Protein AF-0000000074329509 (afdb_homodimer)

Nearest PDB structures (foldseek):
  7jl5-assembly1_A  TM=8.339E-01  e=3.136E-02  Homo sapiens
  4c0a-assembly2_A  TM=3.743E-01  e=6.892E+00  Homo sapiens
  7jl5-assembly1_A  TM=8.366E-01  e=2.558E-02  Homo sapiens
  4c0a-assembly2_A  TM=3.745E-01  e=5.658E+00  Homo sapiens

Sequence (232 aa):
MVYCHCGLRAKIRTSWTALNPGRRFYSCPKQDDCGFFDWFDPPMCARAVNIIPGLLRGRNELQEANNALVHQNGRLKKLLIGSWILFLHTQNAYKTAYIKIIQDCASVNQNPKCIQMVYCHCGLRAKIRTSWTALNPGRRFYSCPKQDDCGFFDWFDPPMCARAVNIIPGLLRGRNELQEANNALVHQNGRLKKLLIGSWILFLHTQNAYKTAYIKIIQDCASVNQNPKCIQ

Solvent-accessible surface area (backbone atoms only — not comparable to full-atom values): 12821 Å² total; per-residue (Å²): 138,60,62,27,84,86,72,41,71,39,35,80,44,71,35,78,48,74,79,38,55,68,35,34,26,33,27,41,69,50,88,83,58,80,73,37,73,44,74,68,49,74,84,67,37,71,67,54,38,60,48,50,60,52,52,51,52,53,34,51,52,40,49,51,52,37,54,52,44,54,51,48,41,50,50,50,51,50,50,43,52,52,51,51,53,52,49,52,53,52,51,52,51,50,52,51,53,51,53,50,51,54,52,55,44,52,57,62,65,67,42,66,56,41,72,92,139,60,62,27,85,85,71,41,71,39,34,80,43,72,35,76,46,75,79,38,56,69,35,35,26,35,27,40,70,51,89,81,56,79,74,38,74,43,73,69,49,75,85,69,39,73,69,52,40,62,49,49,59,53,54,51,51,53,33,51,50,40,49,52,52,36,54,52,43,53,50,49,40,51,51,50,53,50,50,43,52,50,49,52,52,50,50,51,52,53,50,51,52,51,51,52,53,51,53,48,52,54,52,56,45,52,57,60,66,67,40,67,56,40,72,91

Foldseek 3Di:
DDAFPVRHDWDKDADCDLQAHRWIWTFHPDPPTPPGIDGPDDGDDPVCSPCVVVVVVVVVVVVVVVVVVVVVVVVVVVVVVVVVVVVVVVVVVVVVVVVVVVVVVVVVVPPVVVVD/DDAFPVRHDWDKDADCDLQAHRWIWTFHPDPPTPPDIDGPDDGDDPVCSPCVVVVVVVVVVVVVVVVVVVVVVVVVVVVVVVVVVVVVVVVVVVVVVVVVVVVVVVVVVPPVVVVD

Secondary structure (DSSP, 8-state):
--B-TTSSBPEEEE--STTSTT-EEEE--SSS----EEESSPPPPHHHHHHHHHHHHHHHHHHHHHHHHHHHHHHHHHHHHHHHHHHHHHHHHHHHHHHHHHHHHHHHHT-HHHH-/--B-TTSSBPEEEE--STTSTT-EEEE--SSS----EEESSPPPPHHHHHHHHHHHHHHHHHHHHHHHHHHHHHHHHHHHHHHHHHHHHHHHHHHHHHHHHHHHHHHHHT-HHHH-

pLDDT: mean 91.84, std 12.4, range [38.12, 98.69]

Structure (mmCIF, N/CA/C/O backbone):
data_AF-0000000074329509-model_v1
#
loop_
_entity.id
_entity.type
_entity.pdbx_description
1 polymer 'Zinc finger, GRF-type'
#
loop_
_atom_site.group_PDB
_atom_site.id
_atom_site.type_symbol
_atom_site.label_atom_id
_atom_site.label_alt_id
_atom_site.label_comp_id
_atom_site.label_asym_id
_atom_site.label_entity_id
_atom_site.label_seq_id
_atom_site.pdbx_PDB_ins_code
_atom_site.Cartn_x
_atom_site.Cartn_y
_atom_site.Cartn_z
_atom_site.occupancy
_atom_site.B_iso_or_equiv
_atom_site.auth_seq_id
_atom_site.auth_comp_id
_atom_site.auth_asym_id
_atom_site.auth_atom_id
_atom_site.pdbx_PDB_model_num
ATOM 1 N N . MET A 1 1 ? -21.406 -24.297 -19.875 1 90.69 1 MET A N 1
ATOM 2 C CA . MET A 1 1 ? -21.906 -23.516 -18.75 1 90.69 1 MET A CA 1
ATOM 3 C C . MET A 1 1 ? -22.078 -24.375 -17.5 1 90.69 1 MET A C 1
ATOM 5 O O . MET A 1 1 ? -22.5 -25.531 -17.594 1 90.69 1 MET A O 1
ATOM 9 N N . VAL A 1 2 ? -21.547 -23.859 -16.328 1 97.19 2 VAL A N 1
ATOM 10 C CA . VAL A 1 2 ? -21.594 -24.641 -15.094 1 97.19 2 VAL A CA 1
ATOM 11 C C . VAL A 1 2 ? -22.703 -24.109 -14.195 1 97.19 2 VAL A C 1
ATOM 13 O O . VAL A 1 2 ? -22.859 -22.891 -14.031 1 97.19 2 VAL A O 1
ATOM 16 N N . TYR A 1 3 ? -23.484 -25.062 -13.703 1 97.5 3 TYR A N 1
ATOM 17 C CA . TYR A 1 3 ? -24.625 -24.672 -12.875 1 97.5 3 TYR A CA 1
ATOM 18 C C . TYR A 1 3 ? -24.469 -25.219 -11.461 1 97.5 3 TYR A C 1
ATOM 20 O O . TYR A 1 3 ? -23.953 -26.312 -11.258 1 97.5 3 TYR A O 1
ATOM 28 N N . CYS A 1 4 ? -24.969 -24.422 -10.539 1 97.88 4 CYS A N 1
ATOM 29 C CA . CYS A 1 4 ? -24.938 -24.875 -9.148 1 97.88 4 CYS A CA 1
ATOM 30 C C . CYS A 1 4 ? -26.094 -25.812 -8.852 1 97.88 4 CYS A C 1
ATOM 32 O O . CYS A 1 4 ? -26.781 -26.266 -9.766 1 97.88 4 CYS A O 1
ATOM 34 N N . HIS A 1 5 ? -26.188 -26.188 -7.543 1 97.31 5 HIS A N 1
ATOM 35 C CA . HIS A 1 5 ? -27.203 -27.172 -7.16 1 97.31 5 HIS A CA 1
ATOM 36 C C . HIS A 1 5 ? -28.594 -26.562 -7.199 1 97.31 5 HIS A C 1
ATOM 38 O O . HIS A 1 5 ? -29.594 -27.281 -7.195 1 97.31 5 HIS A O 1
ATOM 44 N N . CYS A 1 6 ? -28.734 -25.266 -7.262 1 97.31 6 CYS A N 1
ATOM 45 C CA . CYS A 1 6 ? -30 -24.562 -7.32 1 97.31 6 CYS A CA 1
ATOM 46 C C . CYS A 1 6 ? -30.5 -24.438 -8.758 1 97.31 6 CYS A C 1
ATOM 48 O O . CYS A 1 6 ? -31.594 -23.953 -9 1 97.31 6 CYS A O 1
ATOM 50 N N . GLY A 1 7 ? -29.672 -24.781 -9.672 1 96.69 7 GLY A N 1
ATOM 51 C CA . GLY A 1 7 ? -30.016 -24.641 -11.078 1 96.69 7 GLY A CA 1
ATOM 52 C C . GLY A 1 7 ? -29.688 -23.266 -11.641 1 96.69 7 GLY A C 1
ATOM 53 O O . GLY A 1 7 ? -30.25 -22.859 -12.664 1 96.69 7 GLY A O 1
ATOM 54 N N . LEU A 1 8 ? -28.875 -22.594 -10.992 1 97.19 8 LEU A N 1
ATOM 55 C CA . LEU A 1 8 ? -28.438 -21.281 -11.445 1 97.19 8 LEU A CA 1
ATOM 56 C C . LEU A 1 8 ? -27.031 -21.344 -12 1 97.19 8 LEU A C 1
ATOM 58 O O . LEU A 1 8 ? -26.234 -22.203 -11.602 1 97.19 8 LEU A O 1
ATOM 62 N N . ARG A 1 9 ? -26.797 -20.422 -12.906 1 97.31 9 ARG A N 1
ATOM 63 C CA . ARG A 1 9 ? -25.438 -20.312 -13.414 1 97.31 9 ARG A CA 1
ATOM 64 C C . ARG A 1 9 ? -24.453 -19.984 -12.297 1 97.31 9 ARG A C 1
ATOM 66 O O . ARG A 1 9 ? -24.625 -19 -11.586 1 97.31 9 ARG A O 1
ATOM 73 N N . ALA A 1 10 ? -23.375 -20.812 -12.156 1 98.06 10 ALA A N 1
ATOM 74 C CA . ALA A 1 10 ? -22.406 -20.656 -11.078 1 98.06 10 ALA A CA 1
ATOM 75 C C . ALA A 1 10 ? -21.547 -19.406 -11.281 1 98.06 10 ALA A C 1
ATOM 77 O O . ALA A 1 10 ? -21.281 -19.016 -12.422 1 98.06 10 ALA A O 1
ATOM 78 N N . LYS A 1 11 ? -21.125 -18.797 -10.203 1 97.56 11 LYS A N 1
ATOM 79 C CA . LYS A 1 11 ? -20.203 -17.672 -10.242 1 97.56 11 LYS A CA 1
ATOM 80 C C . LYS A 1 11 ? -18.766 -18.141 -10.031 1 97.56 11 LYS A C 1
ATOM 82 O O . LYS A 1 11 ? -18.516 -19.109 -9.312 1 97.56 11 LYS 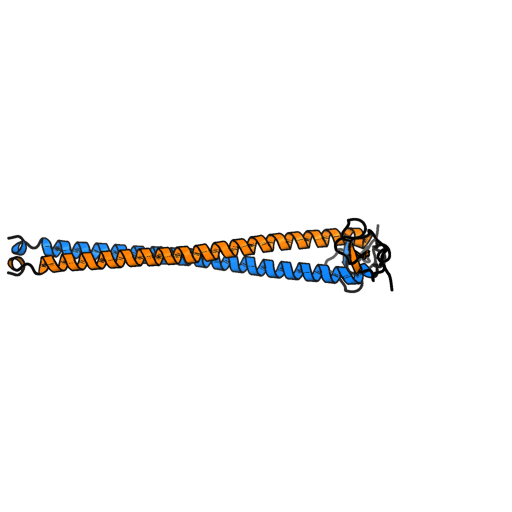A O 1
ATOM 87 N N . ILE A 1 12 ? -17.844 -17.453 -10.719 1 98 12 ILE A N 1
ATOM 88 C CA . ILE A 1 12 ? -16.438 -17.75 -10.516 1 98 12 ILE A CA 1
ATOM 89 C C . ILE A 1 12 ? -15.875 -16.844 -9.422 1 98 12 ILE A C 1
ATOM 91 O O . ILE A 1 12 ? -15.977 -15.617 -9.508 1 98 12 ILE A O 1
ATOM 95 N N . ARG A 1 13 ? -15.281 -17.5 -8.383 1 97.44 13 ARG A N 1
ATOM 96 C CA . ARG A 1 13 ? -14.633 -16.797 -7.277 1 97.44 13 ARG A CA 1
ATOM 97 C C . ARG A 1 13 ? -13.156 -17.172 -7.188 1 97.44 13 ARG A C 1
ATOM 99 O O . ARG A 1 13 ? -12.695 -18.078 -7.883 1 97.44 13 ARG A O 1
ATOM 106 N N . THR A 1 14 ? -12.492 -16.328 -6.363 1 97.88 14 THR A N 1
ATOM 107 C CA . THR A 1 14 ? -11.062 -16.547 -6.203 1 97.88 14 THR A CA 1
ATOM 108 C C . THR A 1 14 ? -10.75 -17.031 -4.793 1 97.88 14 THR A C 1
ATOM 110 O O . THR A 1 14 ? -11.227 -16.469 -3.811 1 97.88 14 THR A O 1
ATOM 113 N N . SER A 1 15 ? -10 -18.125 -4.711 1 98.06 15 SER A N 1
ATOM 114 C CA . SER A 1 15 ? -9.547 -18.672 -3.432 1 98.06 15 SER A CA 1
ATOM 115 C C . SER A 1 15 ? -8.289 -17.953 -2.949 1 98.06 15 SER A C 1
ATOM 117 O O . SER A 1 15 ? -7.375 -17.688 -3.736 1 98.06 15 SER A O 1
ATOM 119 N N . TRP A 1 16 ? -8.188 -17.672 -1.677 1 97.19 16 TRP A N 1
ATOM 120 C CA . TRP A 1 16 ? -7.008 -17.047 -1.089 1 97.19 16 TRP A CA 1
ATOM 121 C C . TRP A 1 16 ? -6.512 -17.844 0.111 1 97.19 16 TRP A C 1
ATOM 123 O O . TRP A 1 16 ? -5.852 -17.297 0.998 1 97.19 16 TRP A O 1
ATOM 133 N N . THR A 1 17 ? -6.816 -19.062 0.034 1 96.69 17 THR A N 1
ATOM 134 C CA . THR A 1 17 ? -6.332 -19.969 1.08 1 96.69 17 THR A CA 1
ATOM 135 C C . THR A 1 17 ? -4.844 -20.25 0.898 1 96.69 17 THR A C 1
ATOM 137 O O . THR A 1 17 ? -4.293 -20.031 -0.183 1 96.69 17 THR A O 1
ATOM 140 N N . ALA A 1 18 ? -4.172 -20.781 1.786 1 94.69 18 ALA A N 1
ATOM 141 C CA . ALA A 1 18 ? -2.73 -21 1.818 1 94.69 18 ALA A CA 1
ATOM 142 C C . ALA A 1 18 ? -2.295 -21.953 0.706 1 94.69 18 ALA A C 1
ATOM 144 O O . ALA A 1 18 ? -1.238 -21.766 0.099 1 94.69 18 ALA A O 1
ATOM 145 N N . LEU A 1 19 ? -3.082 -22.875 0.388 1 95.75 19 LEU A N 1
ATOM 146 C CA . LEU A 1 19 ? -2.682 -23.922 -0.556 1 95.75 19 LEU A CA 1
ATOM 147 C C . LEU A 1 19 ? -3.17 -23.594 -1.963 1 95.75 19 LEU A C 1
ATOM 149 O O . LEU A 1 19 ? -2.715 -24.188 -2.938 1 95.75 19 LEU A O 1
ATOM 153 N N . ASN A 1 20 ? -4.105 -22.688 -2.07 1 98 20 ASN A N 1
ATOM 154 C CA . ASN A 1 20 ? -4.691 -22.375 -3.367 1 98 20 ASN A CA 1
ATOM 155 C C . ASN A 1 20 ? -4.859 -20.875 -3.555 1 98 20 ASN A C 1
ATOM 157 O O . ASN A 1 20 ? -5.949 -20.391 -3.867 1 98 20 ASN A O 1
ATOM 161 N N . PRO A 1 21 ? -3.799 -20.188 -3.434 1 98.06 21 PRO A N 1
ATOM 162 C CA . PRO A 1 21 ? -3.928 -18.734 -3.559 1 98.06 21 PRO A CA 1
ATOM 163 C C . PRO A 1 21 ? -4.191 -18.281 -4.992 1 98.06 21 PRO A C 1
ATOM 165 O O . PRO A 1 21 ? -3.424 -18.609 -5.898 1 98.06 21 PRO A O 1
ATOM 168 N N . GLY A 1 22 ? -5.281 -17.578 -5.152 1 97.88 22 GLY A N 1
ATOM 169 C CA . GLY A 1 22 ? -5.57 -17 -6.457 1 97.88 22 GLY A CA 1
ATOM 170 C C . GLY A 1 22 ? -6.324 -17.953 -7.371 1 97.88 22 GLY A C 1
ATOM 171 O O . GLY A 1 22 ? -6.746 -17.562 -8.461 1 97.88 22 GLY A O 1
ATOM 172 N N . ARG A 1 23 ? -6.41 -19.219 -6.938 1 98.5 23 ARG A N 1
ATOM 173 C CA . ARG A 1 23 ? -7.07 -20.219 -7.77 1 98.5 23 ARG A CA 1
ATOM 174 C C . ARG A 1 23 ? -8.57 -19.953 -7.863 1 98.5 23 ARG A C 1
ATOM 176 O O . ARG A 1 23 ? -9.203 -19.609 -6.863 1 98.5 23 ARG A O 1
ATOM 183 N N . ARG A 1 24 ? -9.047 -20.219 -9.094 1 98.19 24 ARG A N 1
ATOM 184 C CA . ARG A 1 24 ? -10.461 -19.922 -9.281 1 98.19 24 ARG A CA 1
ATOM 185 C C . ARG A 1 24 ? -11.312 -21.172 -9.141 1 98.19 24 ARG A C 1
ATOM 187 O O . ARG A 1 24 ? -10.852 -22.281 -9.414 1 98.19 24 ARG A O 1
ATOM 194 N N . PHE A 1 25 ? -12.602 -20.766 -8.617 1 98.5 25 PHE A N 1
ATOM 195 C CA . PHE A 1 25 ? -13.547 -21.875 -8.438 1 98.5 25 PHE A CA 1
ATOM 196 C C . PHE A 1 25 ? -14.977 -21.406 -8.68 1 98.5 25 PHE A C 1
ATOM 198 O O . PHE A 1 25 ? -15.281 -20.219 -8.531 1 98.5 25 PHE A O 1
ATOM 205 N N . TYR A 1 26 ? -15.805 -22.312 -9.094 1 98.44 26 TYR A N 1
ATOM 206 C CA . TYR A 1 26 ? -17.234 -22.062 -9.258 1 98.44 26 TYR A CA 1
ATOM 207 C C . TYR A 1 26 ? -17.953 -22.156 -7.922 1 98.44 26 TYR A C 1
ATOM 209 O O . TYR A 1 26 ? -17.672 -23.031 -7.102 1 98.44 26 TYR A O 1
ATOM 217 N N . SER A 1 27 ? -18.859 -21.203 -7.754 1 98 27 SER A N 1
ATOM 218 C CA . SER A 1 27 ? -19.688 -21.219 -6.555 1 98 27 SER A CA 1
ATOM 219 C C . SER A 1 27 ? -21.094 -20.719 -6.84 1 98 27 SER A C 1
ATOM 221 O O . SER A 1 27 ? -21.344 -20.109 -7.891 1 98 27 SER A O 1
ATOM 223 N N . CYS A 1 28 ? -21.938 -21.016 -5.922 1 98.31 28 CYS A N 1
ATOM 224 C CA . CYS A 1 28 ? -23.312 -20.531 -6.004 1 98.31 28 CYS A CA 1
ATOM 225 C C . CYS A 1 28 ? -23.359 -19.016 -5.941 1 98.31 28 CYS A C 1
ATOM 227 O O . CYS A 1 28 ? -22.688 -18.391 -5.113 1 98.31 28 CYS A O 1
ATOM 229 N N . PRO A 1 29 ? -24.219 -18.469 -6.805 1 97 29 PRO A N 1
ATOM 230 C CA . PRO A 1 29 ? -24.25 -17 -6.855 1 97 29 PRO A CA 1
ATOM 231 C C . PRO A 1 29 ? -25.125 -16.391 -5.758 1 97 29 PRO A C 1
ATOM 233 O O . PRO A 1 29 ? -25.078 -15.18 -5.535 1 97 29 PRO A O 1
ATOM 236 N N . LYS A 1 30 ? -25.859 -17.188 -5.098 1 96.12 30 LYS A N 1
ATOM 237 C CA . LYS A 1 30 ? -26.781 -16.688 -4.082 1 96.12 30 LYS A CA 1
ATOM 238 C C . LYS A 1 30 ? -26.047 -16.312 -2.801 1 96.12 30 LYS A C 1
ATOM 240 O O . LYS A 1 30 ? -24.984 -16.859 -2.514 1 96.12 30 LYS A O 1
ATOM 245 N N . GLN A 1 31 ? -26.656 -15.469 -2.098 1 93.19 31 GLN A N 1
ATOM 246 C CA . GLN A 1 31 ? -26.125 -15.141 -0.78 1 93.19 31 GLN A CA 1
ATOM 247 C C . GLN A 1 31 ? -26.188 -16.344 0.157 1 93.19 31 GLN A C 1
ATOM 249 O O . GLN A 1 31 ? -25.219 -16.641 0.848 1 93.19 31 GLN A O 1
ATOM 254 N N . ASP A 1 32 ? -27.438 -16.922 0.15 1 92.62 32 ASP A N 1
ATOM 255 C CA . ASP A 1 32 ? -27.578 -18.188 0.872 1 92.62 32 ASP A CA 1
ATOM 256 C C . ASP A 1 32 ? -27.031 -19.344 0.048 1 92.62 32 ASP A C 1
ATOM 258 O O . ASP A 1 32 ? -27.797 -20.047 -0.629 1 92.62 32 ASP A O 1
ATOM 262 N N . ASP A 1 33 ? -25.734 -19.641 0.095 1 92.25 33 ASP A N 1
ATOM 263 C CA . ASP A 1 33 ? -24.953 -20.547 -0.751 1 92.25 33 ASP A CA 1
ATOM 264 C C . ASP A 1 33 ? -25.422 -21.984 -0.583 1 92.25 33 ASP A C 1
ATOM 266 O O . ASP A 1 33 ? -25.625 -22.453 0.54 1 92.25 33 ASP A O 1
ATOM 270 N N . CYS A 1 34 ? -25.719 -22.703 -1.707 1 97.38 34 CYS A N 1
ATOM 271 C CA . CYS A 1 34 ? -26.172 -24.078 -1.674 1 97.38 34 CYS A CA 1
ATOM 272 C C . CYS A 1 34 ? -25 -25.031 -1.425 1 97.38 34 CYS A C 1
ATOM 274 O O . CYS A 1 34 ? -25.188 -26.25 -1.387 1 97.38 34 CYS A O 1
ATOM 276 N N . GLY A 1 35 ? -23.75 -24.531 -1.403 1 96.56 35 GLY A N 1
ATOM 277 C CA . GLY A 1 35 ? -22.562 -25.297 -1.092 1 96.56 35 GLY A CA 1
ATOM 278 C C . GLY A 1 35 ? -21.891 -25.875 -2.32 1 96.56 35 GLY A C 1
ATOM 279 O O . GLY A 1 35 ? -20.938 -26.656 -2.207 1 96.56 35 GLY A O 1
ATOM 280 N N . PHE A 1 36 ? -22.453 -25.484 -3.521 1 97.94 36 PHE A N 1
ATOM 281 C CA . PHE A 1 36 ? -21.828 -25.953 -4.746 1 97.94 36 PHE A CA 1
ATOM 282 C C . PHE A 1 36 ? -20.406 -25.438 -4.863 1 97.94 36 PHE A C 1
ATOM 284 O O . PHE A 1 36 ? -20.156 -24.25 -4.625 1 97.94 36 PHE A O 1
ATOM 291 N N . PHE A 1 37 ? -19.5 -26.375 -5.172 1 98 37 PHE A N 1
ATOM 292 C CA . PHE A 1 37 ? -18.094 -26.031 -5.312 1 98 37 PHE A CA 1
ATOM 293 C C . PHE A 1 37 ? -17.422 -26.906 -6.367 1 98 37 PHE A C 1
ATOM 295 O O . PHE A 1 37 ? -17.562 -28.125 -6.344 1 98 37 PHE A O 1
ATOM 302 N N . ASP A 1 38 ? -16.734 -26.141 -7.262 1 97.81 38 ASP A N 1
ATOM 303 C CA . ASP A 1 38 ? -15.914 -26.828 -8.25 1 97.81 38 ASP A CA 1
ATOM 304 C C . ASP A 1 38 ? -14.758 -25.953 -8.727 1 97.81 38 ASP A C 1
ATOM 306 O O . ASP A 1 38 ? -14.961 -24.781 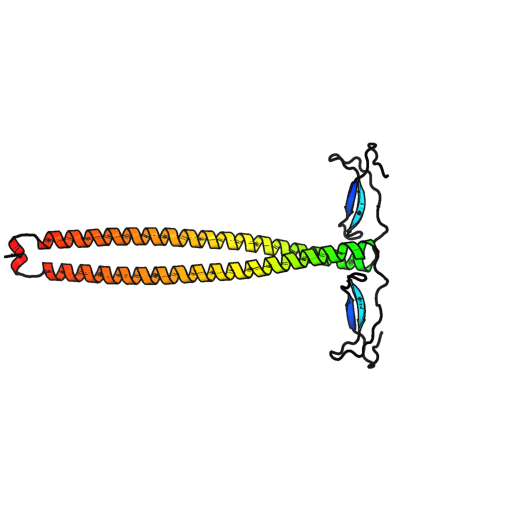-9.039 1 97.81 38 ASP A O 1
ATOM 310 N N . TRP A 1 39 ? -13.641 -26.703 -8.836 1 98.12 39 TRP A N 1
ATOM 311 C CA . TRP A 1 39 ? -12.492 -25.906 -9.258 1 98.12 39 TRP A CA 1
ATOM 312 C C . TRP A 1 39 ? -12.609 -25.516 -10.727 1 98.12 39 TRP A C 1
ATOM 314 O O . TRP A 1 39 ? -12.984 -26.344 -11.57 1 98.12 39 TRP A O 1
ATOM 324 N N . PHE A 1 40 ? -12.375 -24.266 -10.969 1 98 40 PHE A N 1
ATOM 325 C CA . PHE A 1 40 ? -12.305 -23.75 -12.328 1 98 40 PHE A CA 1
ATOM 326 C C . PHE A 1 40 ? -10.906 -23.906 -12.898 1 98 40 PHE A C 1
ATOM 328 O O . PHE A 1 40 ? -10.742 -24.344 -14.039 1 98 40 PHE A O 1
ATOM 335 N N . ASP A 1 41 ? -9.867 -23.672 -12.078 1 98.19 41 ASP A N 1
ATOM 336 C CA . ASP A 1 41 ? -8.469 -23.734 -12.477 1 98.19 41 ASP A CA 1
ATOM 337 C C . ASP A 1 41 ? -7.832 -25.047 -12.008 1 98.19 41 ASP A C 1
ATOM 339 O O . ASP A 1 41 ? -8.273 -25.641 -11.023 1 98.19 41 ASP A O 1
ATOM 343 N N . PRO A 1 42 ? -6.762 -25.438 -12.766 1 97.75 42 PRO A N 1
ATOM 344 C CA . PRO A 1 42 ? -5.93 -26.5 -12.203 1 97.75 42 PRO A CA 1
ATOM 345 C C . PRO A 1 42 ? -5.184 -26.078 -10.945 1 97.75 42 PRO A C 1
ATOM 347 O O . PRO A 1 42 ? -5.23 -24.906 -10.562 1 97.75 42 PRO A O 1
ATOM 350 N N . PRO A 1 43 ? -4.531 -27.062 -10.266 1 97.56 43 PRO A N 1
ATOM 351 C CA . PRO A 1 43 ? -3.775 -26.703 -9.07 1 97.56 43 PRO A CA 1
ATOM 352 C C . PRO A 1 43 ? -2.691 -25.656 -9.344 1 97.56 43 PRO A C 1
ATOM 354 O O . PRO A 1 43 ? -2.092 -25.656 -10.422 1 97.56 43 PRO A O 1
ATOM 357 N N . MET A 1 44 ? -2.438 -24.953 -8.305 1 97.88 44 MET A N 1
ATOM 358 C CA . MET A 1 44 ? -1.399 -23.938 -8.406 1 97.88 44 MET A CA 1
ATOM 359 C C . MET A 1 44 ? -0.011 -24.562 -8.352 1 97.88 44 MET A C 1
ATOM 361 O O . MET A 1 44 ? 0.194 -25.562 -7.656 1 97.88 44 MET A O 1
ATOM 365 N N . CYS A 1 45 ? 0.837 -23.906 -9.062 1 97.88 45 CYS A N 1
ATOM 366 C CA . CYS A 1 45 ? 2.211 -24.391 -9.039 1 97.88 45 CYS A CA 1
ATOM 367 C C . CYS A 1 45 ? 2.871 -24.094 -7.695 1 97.88 45 CYS A C 1
ATOM 369 O O . CYS A 1 45 ? 2.482 -23.156 -7.004 1 97.88 45 CYS A O 1
ATOM 371 N N . ALA A 1 46 ? 3.867 -24.859 -7.359 1 97.56 46 ALA A N 1
ATOM 372 C CA . ALA A 1 46 ? 4.504 -24.812 -6.047 1 97.56 46 ALA A CA 1
ATOM 373 C C . ALA A 1 46 ? 5.027 -23.406 -5.742 1 97.56 46 ALA A C 1
ATOM 375 O O . ALA A 1 46 ? 4.852 -22.906 -4.633 1 97.56 46 ALA A O 1
ATOM 376 N N . ARG A 1 47 ? 5.73 -22.797 -6.641 1 98.06 47 ARG A N 1
ATOM 377 C CA . ARG A 1 47 ? 6.297 -21.469 -6.43 1 98.06 47 ARG A CA 1
ATOM 378 C C . ARG A 1 47 ? 5.203 -20.453 -6.117 1 98.06 47 ARG A C 1
ATOM 380 O O . ARG A 1 47 ? 5.363 -19.625 -5.223 1 98.06 47 ARG A O 1
ATOM 387 N N . ALA A 1 48 ? 4.105 -20.516 -6.828 1 97.88 48 ALA A N 1
ATOM 388 C CA . ALA A 1 48 ? 2.992 -19.594 -6.637 1 97.88 48 ALA A CA 1
ATOM 389 C C . ALA A 1 48 ? 2.391 -19.734 -5.242 1 97.88 48 ALA A C 1
ATOM 391 O O . ALA A 1 48 ? 2.035 -18.75 -4.605 1 97.88 48 ALA A O 1
ATOM 392 N N . VAL A 1 49 ? 2.287 -20.922 -4.746 1 98.12 49 VAL A N 1
ATOM 393 C CA . VAL A 1 49 ? 1.725 -21.203 -3.43 1 98.12 49 VAL A CA 1
ATOM 394 C C . VAL A 1 49 ? 2.584 -20.547 -2.35 1 98.12 49 VAL A C 1
ATOM 396 O O . VAL A 1 49 ? 2.066 -20.109 -1.324 1 98.12 49 VAL A O 1
ATOM 399 N N . ASN A 1 50 ? 3.852 -20.391 -2.646 1 97.06 50 ASN A N 1
ATOM 400 C CA . ASN A 1 50 ? 4.785 -19.844 -1.669 1 97.06 50 ASN A CA 1
ATOM 401 C C . ASN A 1 50 ? 4.844 -18.312 -1.747 1 97.06 50 ASN A C 1
ATOM 403 O O . ASN A 1 50 ? 4.883 -17.641 -0.719 1 97.06 50 ASN A O 1
ATOM 407 N N . ILE A 1 51 ? 4.785 -17.766 -2.93 1 97.44 51 ILE A N 1
ATOM 408 C CA . ILE A 1 51 ? 5.148 -16.359 -3.068 1 97.44 51 ILE A CA 1
ATOM 409 C C . ILE A 1 51 ? 3.895 -15.484 -2.969 1 97.44 51 ILE A C 1
ATOM 411 O O . ILE A 1 51 ? 3.957 -14.344 -2.516 1 97.44 51 ILE A O 1
ATOM 415 N N . ILE A 1 52 ? 2.73 -15.938 -3.428 1 98 52 ILE A N 1
ATOM 416 C CA . ILE A 1 52 ? 1.529 -15.117 -3.52 1 98 52 ILE A CA 1
ATOM 417 C C . ILE A 1 52 ? 1.103 -14.672 -2.123 1 98 52 ILE A C 1
ATOM 419 O O . ILE A 1 52 ? 0.8 -13.492 -1.904 1 98 52 ILE A O 1
ATOM 423 N N . PRO A 1 53 ? 1.102 -15.602 -1.123 1 97.5 53 PRO A N 1
ATOM 424 C CA . PRO A 1 53 ? 0.755 -15.133 0.222 1 97.5 53 PRO A CA 1
ATOM 425 C C . PRO A 1 53 ? 1.667 -14.008 0.709 1 97.5 53 PRO A C 1
ATOM 427 O O . PRO A 1 53 ? 1.21 -13.094 1.401 1 97.5 53 PRO A O 1
ATOM 430 N N . GLY A 1 54 ? 2.865 -14.062 0.427 1 96.81 54 GLY A N 1
ATOM 431 C CA . GLY A 1 54 ? 3.779 -12.992 0.788 1 96.81 54 GLY A CA 1
ATOM 432 C C . GLY A 1 54 ? 3.438 -11.664 0.131 1 96.81 54 GLY A C 1
ATOM 433 O O . GLY A 1 54 ? 3.457 -10.617 0.784 1 96.81 54 GLY A O 1
ATOM 434 N N . LEU A 1 55 ? 3.158 -11.734 -1.126 1 96.94 55 LEU A N 1
ATOM 435 C CA . LEU A 1 55 ? 2.756 -10.539 -1.865 1 96.94 55 LEU A CA 1
ATOM 436 C C . LEU A 1 55 ? 1.486 -9.938 -1.273 1 96.94 55 LEU A C 1
ATOM 438 O O . LEU A 1 55 ? 1.392 -8.719 -1.111 1 96.94 55 LEU A O 1
ATOM 442 N N . LEU A 1 56 ? 0.552 -10.766 -0.941 1 97.06 56 LEU A N 1
ATOM 443 C CA . LEU A 1 56 ? -0.704 -10.32 -0.344 1 97.06 56 LEU A CA 1
ATOM 444 C C . LEU A 1 56 ? -0.462 -9.68 1.019 1 97.06 56 LEU A C 1
ATOM 446 O O . LEU A 1 56 ? -1.036 -8.633 1.328 1 97.06 56 LEU A O 1
ATOM 450 N N . ARG A 1 57 ? 0.354 -10.336 1.808 1 97.31 57 ARG A N 1
ATOM 451 C CA . ARG A 1 57 ? 0.684 -9.789 3.121 1 97.31 57 ARG A CA 1
ATOM 452 C C . ARG A 1 57 ? 1.327 -8.414 2.994 1 97.31 57 ARG A C 1
ATOM 454 O O . ARG A 1 57 ? 0.963 -7.484 3.717 1 97.31 57 ARG A O 1
ATOM 461 N N . GLY A 1 58 ? 2.268 -8.32 2.125 1 97.38 58 GLY A N 1
ATOM 462 C CA . GLY A 1 58 ? 2.902 -7.027 1.897 1 97.38 58 GLY A CA 1
ATOM 463 C C . GLY A 1 58 ? 1.93 -5.953 1.458 1 97.38 58 GLY A C 1
ATOM 464 O O . GLY A 1 58 ? 1.986 -4.82 1.943 1 97.38 58 GLY A O 1
ATOM 465 N N . ARG A 1 59 ? 1.09 -6.289 0.545 1 97.81 59 ARG A N 1
ATOM 466 C CA . ARG A 1 59 ? 0.076 -5.352 0.077 1 97.81 59 ARG A CA 1
ATOM 467 C C . ARG A 1 59 ? -0.828 -4.906 1.222 1 97.81 59 ARG A C 1
ATOM 469 O O . ARG A 1 59 ? -1.146 -3.721 1.345 1 97.81 59 ARG A O 1
ATOM 476 N N . ASN A 1 60 ? -1.29 -5.812 2.055 1 97.44 60 ASN A N 1
ATOM 477 C CA . ASN A 1 60 ? -2.16 -5.508 3.184 1 97.44 60 ASN A CA 1
ATOM 478 C C . ASN A 1 60 ? -1.47 -4.598 4.195 1 97.44 60 ASN A C 1
ATOM 480 O O . ASN A 1 60 ? -2.098 -3.699 4.758 1 97.44 60 ASN A O 1
ATOM 484 N N . GLU A 1 61 ? -0.234 -4.832 4.414 1 98.25 61 GLU A N 1
ATOM 485 C CA . GLU A 1 61 ? 0.533 -3.971 5.309 1 98.25 61 GLU A CA 1
ATOM 486 C C . GLU A 1 61 ? 0.58 -2.537 4.789 1 98.25 61 GLU A C 1
ATOM 488 O O . GLU A 1 61 ? 0.387 -1.588 5.555 1 98.25 61 GLU A O 1
ATOM 493 N N . LEU A 1 62 ? 0.799 -2.459 3.531 1 98.62 62 LEU A N 1
ATOM 494 C CA . LEU A 1 62 ? 0.819 -1.137 2.916 1 98.62 62 LEU A CA 1
ATOM 495 C C . LEU A 1 62 ? -0.552 -0.474 3.008 1 98.62 62 LEU A C 1
ATOM 497 O O . LEU A 1 62 ? -0.649 0.73 3.256 1 98.62 62 LEU A O 1
ATOM 501 N N . GLN A 1 63 ? -1.535 -1.181 2.785 1 98.62 63 GLN A N 1
ATOM 502 C CA . GLN A 1 63 ? -2.891 -0.654 2.902 1 98.62 63 GLN A CA 1
ATOM 503 C C . GLN A 1 63 ? -3.158 -0.131 4.312 1 98.62 63 GLN A C 1
ATOM 505 O O . GLN A 1 63 ? -3.744 0.939 4.48 1 98.62 63 GLN A O 1
ATOM 510 N N . GLU A 1 64 ? -2.768 -0.858 5.289 1 98.5 64 GLU A N 1
ATOM 511 C CA . GLU A 1 64 ? -2.932 -0.438 6.676 1 98.5 64 GLU A CA 1
ATOM 512 C C . GLU A 1 64 ? -2.146 0.839 6.961 1 98.5 64 GLU A C 1
ATOM 514 O O . GLU A 1 64 ? -2.656 1.756 7.609 1 98.5 64 GLU A O 1
ATOM 519 N N . ALA A 1 65 ? -0.947 0.858 6.52 1 98.5 65 ALA A N 1
ATOM 520 C CA . ALA A 1 65 ? -0.133 2.059 6.699 1 98.5 65 ALA A CA 1
ATOM 521 C C . ALA A 1 65 ? -0.792 3.27 6.043 1 98.5 65 ALA A C 1
ATOM 523 O O . ALA A 1 65 ? -0.823 4.355 6.625 1 98.5 65 ALA A O 1
ATOM 524 N N . ASN A 1 66 ? -1.269 2.988 4.832 1 98.69 66 ASN A N 1
ATOM 525 C CA . ASN A 1 66 ? -1.978 4.051 4.125 1 98.69 66 ASN A CA 1
ATOM 526 C C . ASN A 1 66 ? -3.162 4.57 4.934 1 98.69 66 ASN A C 1
ATOM 528 O O . ASN A 1 66 ? -3.357 5.781 5.047 1 98.69 66 ASN A O 1
ATOM 532 N N . ASN A 1 67 ? -3.906 3.699 5.445 1 98.62 67 ASN A N 1
ATOM 533 C CA . ASN A 1 67 ? -5.059 4.086 6.25 1 98.62 67 ASN A CA 1
ATOM 534 C C . ASN A 1 67 ? -4.645 4.918 7.461 1 98.62 67 ASN A C 1
ATOM 536 O O . ASN A 1 67 ? -5.301 5.906 7.793 1 98.62 67 ASN A O 1
ATOM 540 N N . ALA A 1 68 ? -3.643 4.562 8.102 1 98.5 68 ALA A N 1
ATOM 541 C CA . ALA A 1 68 ? -3.141 5.289 9.266 1 98.5 68 ALA A CA 1
ATOM 542 C C . ALA A 1 68 ? -2.691 6.695 8.883 1 98.5 68 ALA A C 1
ATOM 544 O O . ALA A 1 68 ? -2.996 7.664 9.586 1 98.5 68 ALA A O 1
ATOM 545 N N . LEU A 1 69 ? -2.021 6.809 7.785 1 98.69 69 LEU A N 1
ATOM 546 C CA . LEU A 1 69 ? -1.518 8.102 7.332 1 98.69 69 LEU A CA 1
ATOM 547 C C . LEU A 1 69 ? -2.666 9.031 6.949 1 98.69 69 LEU A C 1
ATOM 549 O O . LEU A 1 69 ? -2.617 10.227 7.223 1 98.69 69 LEU A O 1
ATOM 553 N N . VAL A 1 70 ? -3.586 8.477 6.312 1 98.62 70 VAL A N 1
ATOM 554 C CA . VAL A 1 70 ? -4.766 9.258 5.953 1 98.62 70 VAL A CA 1
ATOM 555 C C . VAL A 1 70 ? -5.418 9.82 7.215 1 98.62 70 VAL A C 1
ATOM 557 O O . VAL A 1 70 ? -5.766 11 7.266 1 98.62 70 VAL A O 1
ATOM 560 N N . HIS A 1 71 ? -5.531 9.008 8.211 1 98.62 71 HIS A N 1
ATOM 561 C CA . HIS A 1 71 ? -6.105 9.445 9.477 1 98.62 71 HIS A CA 1
ATOM 562 C C . HIS A 1 71 ? -5.246 10.523 10.133 1 98.62 71 HIS A C 1
ATOM 564 O O . HIS A 1 71 ? -5.766 11.531 10.609 1 98.62 71 HIS A O 1
ATOM 570 N N . GLN A 1 72 ? -4 10.312 10.109 1 98.56 72 GLN A N 1
ATOM 571 C CA . GLN A 1 72 ? -3.076 11.281 10.695 1 98.56 72 GLN A CA 1
ATOM 572 C C . GLN A 1 72 ? -3.152 12.617 9.969 1 98.56 72 GLN A C 1
ATOM 574 O O . GLN A 1 72 ? -3.15 13.672 10.609 1 98.56 72 GLN A O 1
ATOM 579 N N . ASN A 1 73 ? -3.137 12.43 8.688 1 98.62 73 ASN A N 1
ATOM 580 C CA . ASN A 1 73 ? -3.281 13.648 7.887 1 98.62 73 ASN A CA 1
ATOM 581 C C . ASN A 1 73 ? -4.547 14.414 8.258 1 98.62 73 ASN A C 1
ATOM 583 O O . ASN A 1 73 ? -4.527 15.641 8.375 1 98.62 73 ASN A O 1
ATOM 587 N N . GLY A 1 74 ? -5.617 13.695 8.414 1 98.62 74 GLY A N 1
ATOM 588 C CA . GLY A 1 74 ? -6.863 14.312 8.844 1 98.62 74 GLY A CA 1
ATOM 589 C C . GLY A 1 74 ? -6.754 15 10.195 1 98.62 74 GLY A C 1
ATOM 590 O O . GLY A 1 74 ? -7.289 16.094 10.383 1 98.62 74 GLY A O 1
ATOM 591 N N . ARG A 1 75 ? -6.117 14.414 11.109 1 98.31 75 ARG A N 1
ATOM 592 C CA . ARG A 1 75 ? -5.906 14.969 12.438 1 98.31 75 ARG A CA 1
ATOM 593 C C . ARG A 1 75 ? -5.078 16.25 12.375 1 98.31 75 ARG A C 1
ATOM 595 O O . ARG A 1 75 ? -5.402 17.234 13.031 1 98.31 75 ARG A O 1
ATOM 602 N N . LEU A 1 76 ? -4.043 16.188 11.539 1 98.5 76 LEU A N 1
ATOM 603 C CA . LEU A 1 76 ? -3.174 17.359 11.406 1 98.5 76 LEU A CA 1
ATOM 604 C C . LEU A 1 76 ? -3.928 18.531 10.789 1 98.5 76 LEU A C 1
ATOM 606 O O . LEU A 1 76 ? -3.754 19.672 11.211 1 98.5 76 LEU A O 1
ATOM 610 N N . LYS A 1 77 ? -4.738 18.25 9.828 1 98.38 77 LYS A N 1
ATOM 611 C CA . LYS A 1 77 ? -5.551 19.312 9.227 1 98.38 77 LYS A CA 1
ATOM 612 C C . LYS A 1 77 ? -6.5 19.922 10.25 1 98.38 77 LYS A C 1
ATOM 614 O O . LYS A 1 77 ? -6.648 21.141 10.305 1 98.38 77 LYS A O 1
ATOM 619 N N . LYS A 1 78 ? -7.121 19.125 11.039 1 98.31 78 LYS A N 1
ATOM 620 C CA . LYS A 1 78 ? -8.023 19.641 12.07 1 98.31 78 LYS A CA 1
ATOM 621 C C . LYS A 1 78 ? -7.266 20.469 13.109 1 98.31 78 LYS A C 1
ATOM 623 O O . LYS A 1 78 ? -7.754 21.5 13.555 1 98.31 78 LYS A O 1
ATOM 628 N N . LEU A 1 79 ? -6.125 19.969 13.461 1 97.94 79 LEU A N 1
ATOM 629 C CA . LEU A 1 79 ? -5.293 20.703 14.414 1 97.94 79 LEU A CA 1
ATOM 630 C C . LEU A 1 79 ? -4.891 22.047 13.844 1 97.94 79 LEU A C 1
ATOM 632 O O . LEU A 1 79 ? -4.883 23.047 14.57 1 97.94 79 LEU A O 1
ATOM 636 N N . LEU A 1 80 ? -4.559 22.094 12.594 1 97.81 80 LEU A N 1
ATOM 637 C CA . LEU A 1 80 ? -4.188 23.344 11.938 1 97.81 80 LEU A CA 1
ATOM 638 C C . LEU A 1 80 ? -5.355 24.312 11.93 1 97.81 80 LEU A C 1
ATOM 640 O O . LEU A 1 80 ? -5.191 25.484 12.289 1 97.81 80 LEU A O 1
ATOM 644 N N . ILE A 1 81 ? -6.473 23.812 11.562 1 97.81 81 ILE A N 1
ATOM 645 C CA . ILE A 1 81 ? -7.672 24.641 11.539 1 97.81 81 ILE A CA 1
ATOM 646 C C . ILE A 1 81 ? -7.984 25.141 12.945 1 97.81 81 ILE A C 1
ATOM 648 O O . ILE A 1 81 ? -8.234 26.344 13.141 1 97.81 81 ILE A O 1
ATOM 652 N N . GLY A 1 82 ? -7.926 24.25 13.945 1 97.31 82 GLY A N 1
ATOM 653 C CA . GLY A 1 82 ? -8.156 24.641 15.328 1 97.31 82 GLY A CA 1
ATOM 654 C C . GLY A 1 82 ? -7.172 25.672 15.82 1 97.31 82 GLY A C 1
ATOM 655 O O . GLY A 1 82 ? -7.555 26.609 16.531 1 97.31 82 GLY A O 1
ATOM 656 N N . SER A 1 83 ? -5.949 25.562 15.477 1 96.06 83 SER A N 1
ATOM 657 C CA . SER A 1 83 ? -4.918 26.531 15.852 1 96.06 83 SER A CA 1
ATOM 658 C C . SER A 1 83 ? -5.207 27.906 15.25 1 96.06 83 SER A C 1
ATOM 660 O O . SER A 1 83 ? -5.062 28.922 15.93 1 96.06 83 SER A O 1
ATOM 662 N N . TRP A 1 84 ? -5.676 27.969 14.039 1 96.19 84 TRP A N 1
ATOM 663 C CA . TRP A 1 84 ? -5.945 29.234 13.375 1 96.19 84 TRP A CA 1
ATOM 664 C C . TRP A 1 84 ? -7.191 29.891 13.953 1 96.19 84 TRP A C 1
ATOM 666 O O . TRP A 1 84 ? -7.25 31.125 14.086 1 96.19 84 TRP A O 1
ATOM 676 N N . ILE A 1 85 ? -8.164 29.109 14.375 1 97 85 ILE A N 1
ATOM 677 C CA . ILE A 1 85 ? -9.352 29.625 15.039 1 97 85 ILE A CA 1
ATOM 678 C C . ILE A 1 85 ? -8.969 30.234 16.391 1 97 85 ILE A C 1
ATOM 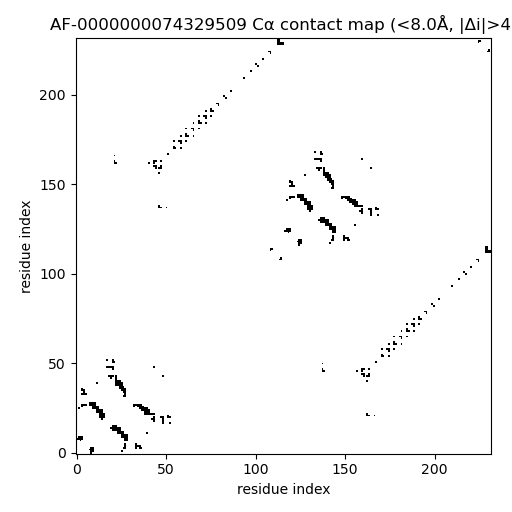680 O O . ILE A 1 85 ? -9.391 31.344 16.719 1 97 85 ILE A O 1
ATOM 684 N N . LEU A 1 86 ? -8.156 29.547 17.109 1 94.38 86 LEU A N 1
ATOM 685 C CA . LEU A 1 86 ? -7.652 30.031 18.391 1 94.38 86 LEU A CA 1
ATOM 686 C C . LEU A 1 86 ? -6.859 31.312 18.203 1 94.38 86 LEU A C 1
ATOM 688 O O . LEU A 1 86 ? -7.02 32.25 18.984 1 94.38 86 LEU A O 1
ATOM 692 N N . PHE A 1 87 ? -6.043 31.328 17.203 1 93.44 87 PHE A N 1
ATOM 693 C CA . PHE A 1 87 ? -5.23 32.5 16.906 1 93.44 87 PHE A CA 1
ATOM 694 C C . PHE A 1 87 ? -6.113 33.719 16.625 1 93.44 87 PHE A C 1
ATOM 696 O O . PHE A 1 87 ? -5.887 34.812 17.156 1 93.44 87 PHE A O 1
ATOM 703 N N . LEU A 1 88 ? -7.082 33.531 15.844 1 93.19 88 LEU A N 1
ATOM 704 C CA . LEU A 1 88 ? -7.98 34.625 15.477 1 93.19 88 LEU A CA 1
ATOM 705 C C . LEU A 1 88 ? -8.773 35.125 16.688 1 93.19 88 LEU A C 1
ATOM 707 O O . LEU A 1 88 ? -9 36.312 16.859 1 93.19 88 LEU A O 1
ATOM 711 N N . HIS A 1 89 ? -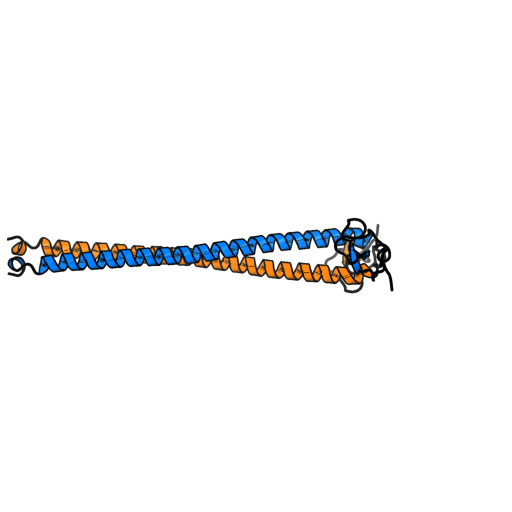9.164 34.188 17.531 1 94.19 89 HIS A N 1
ATOM 712 C CA . HIS A 1 89 ? -9.883 34.531 18.734 1 94.19 89 HIS A CA 1
ATOM 713 C C . HIS A 1 89 ? -9.008 35.344 19.672 1 94.19 89 HIS A C 1
ATOM 715 O O . HIS A 1 89 ? -9.453 36.375 20.219 1 94.19 89 HIS A O 1
ATOM 721 N N . THR A 1 90 ? -7.766 35 19.812 1 90.62 90 THR A N 1
ATOM 722 C CA . THR A 1 90 ? -6.836 35.688 20.688 1 90.62 90 THR A CA 1
ATOM 723 C C . THR A 1 90 ? -6.52 37.094 20.125 1 90.62 90 THR A C 1
ATOM 725 O O . THR A 1 90 ? -6.41 38.062 20.875 1 90.62 90 THR A O 1
ATOM 728 N N . GLN A 1 91 ? -6.406 37.156 18.859 1 88.38 91 GLN A N 1
ATOM 729 C CA . GLN A 1 91 ? -6.129 38.438 18.219 1 88.38 91 GLN A CA 1
ATOM 730 C C . GLN A 1 91 ? -7.293 39.406 18.391 1 88.38 91 GLN A C 1
ATOM 732 O O . GLN A 1 91 ? -7.086 40.594 18.641 1 88.38 91 GLN A O 1
ATOM 737 N N . ASN A 1 92 ? -8.453 38.844 18.312 1 89.31 92 ASN A N 1
ATOM 738 C CA . ASN A 1 92 ? -9.633 39.688 18.5 1 89.31 92 ASN A CA 1
ATOM 739 C C . ASN A 1 92 ? -9.742 40.156 19.938 1 89.31 92 ASN A C 1
ATOM 741 O O . ASN A 1 92 ? -10.086 41.344 20.172 1 89.31 92 ASN A O 1
ATOM 745 N N . ALA A 1 93 ? -9.406 39.375 20.859 1 87.81 93 ALA A N 1
ATOM 746 C CA . ALA A 1 93 ? -9.414 39.75 22.266 1 87.81 93 ALA A CA 1
ATOM 747 C C . ALA A 1 93 ? -8.383 40.844 22.547 1 87.81 93 ALA A C 1
ATOM 749 O O . ALA A 1 93 ? -8.672 41.812 23.25 1 87.81 93 ALA A O 1
ATOM 750 N N . TYR A 1 94 ? -7.23 40.719 21.953 1 84.94 94 TYR A N 1
ATOM 751 C CA . TYR A 1 94 ? -6.172 41.719 22.125 1 84.94 94 TYR A CA 1
ATOM 752 C C . TYR A 1 94 ? -6.566 43.031 21.5 1 84.94 94 TYR A C 1
ATOM 754 O O . TYR A 1 94 ? -6.336 44.094 22.094 1 84.94 94 TYR A O 1
ATOM 762 N N . LYS A 1 95 ? -7.207 43 20.391 1 84.94 95 LYS A N 1
ATOM 763 C CA . LYS A 1 95 ? -7.656 44.219 19.719 1 84.94 95 LYS A CA 1
ATOM 764 C C . LYS A 1 95 ? -8.695 44.938 20.547 1 84.94 95 LYS A C 1
ATOM 766 O O . LYS A 1 95 ? -8.625 46.188 20.688 1 84.94 95 LYS A O 1
ATOM 771 N N . THR A 1 96 ? -9.492 44.281 21.203 1 89.81 96 THR A N 1
ATOM 772 C CA . THR A 1 96 ? -10.523 44.875 22.047 1 89.81 96 THR A CA 1
ATOM 773 C C . THR A 1 96 ? -9.922 45.5 23.297 1 89.81 96 THR A C 1
ATOM 775 O O . THR A 1 96 ? -10.289 46.625 23.672 1 89.81 96 THR A O 1
ATOM 778 N N . ALA A 1 97 ? -9 44.75 23.812 1 83.56 97 ALA A N 1
ATOM 779 C CA . ALA A 1 97 ? -8.328 45.281 25 1 83.56 97 ALA A CA 1
ATOM 780 C C . ALA A 1 97 ? -7.523 46.531 24.656 1 83.56 97 ALA A C 1
ATOM 782 O O . ALA A 1 97 ? -7.52 47.5 25.422 1 83.56 97 ALA A O 1
ATOM 783 N N . TYR A 1 98 ? -6.938 46.5 23.484 1 82.5 98 TYR A N 1
ATOM 784 C CA . TYR A 1 98 ? -6.16 47.625 23 1 82.5 98 TYR A CA 1
ATOM 785 C C . TYR A 1 98 ? -7.043 48.844 22.781 1 82.5 98 TYR A C 1
ATOM 787 O O . TYR A 1 98 ? -6.703 49.938 23.219 1 82.5 98 TYR A O 1
ATOM 795 N N . ILE A 1 99 ? -8.18 48.656 22.281 1 84.62 99 ILE A N 1
ATOM 796 C CA . ILE A 1 99 ? -9.102 49.75 21.984 1 84.62 99 ILE A CA 1
ATOM 797 C C . ILE A 1 99 ? -9.633 50.344 23.297 1 84.62 99 ILE A C 1
ATOM 799 O O . ILE A 1 99 ? -9.734 51.562 23.453 1 84.62 99 ILE A O 1
ATOM 803 N N . LYS A 1 100 ? -9.758 49.562 24.266 1 86.69 100 LYS A N 1
ATOM 804 C CA . LYS A 1 100 ? -10.258 50 25.562 1 86.69 100 LYS A CA 1
ATOM 805 C C . LYS A 1 100 ? -9.211 50.844 26.297 1 86.69 100 LYS A C 1
ATOM 807 O O . LYS A 1 100 ? -9.531 51.875 26.891 1 86.69 100 LYS A O 1
ATOM 812 N N . ILE A 1 101 ? -8.023 50.469 26.188 1 81 101 ILE A N 1
ATOM 813 C CA . ILE A 1 101 ? -6.945 51.188 26.859 1 81 101 ILE A CA 1
ATOM 814 C C . ILE A 1 101 ? -6.75 52.562 26.234 1 81 101 ILE A C 1
ATOM 816 O O . ILE A 1 101 ? -6.582 53.562 26.922 1 81 101 ILE A O 1
ATOM 820 N N . ILE A 1 102 ? -6.867 52.594 24.969 1 79.88 102 ILE A N 1
ATOM 821 C CA . ILE A 1 102 ? -6.707 53.875 24.25 1 79.88 102 ILE A CA 1
ATOM 822 C C . ILE A 1 102 ? -7.852 54.812 24.609 1 79.88 102 ILE A C 1
ATOM 824 O O . ILE A 1 102 ? -7.633 56 24.859 1 79.88 102 ILE A O 1
ATOM 828 N N . GLN A 1 103 ? -9.008 54.312 24.797 1 83.75 103 GLN A N 1
ATOM 829 C CA . GLN A 1 103 ? -10.172 55.125 25.141 1 83.75 103 GLN A CA 1
ATOM 830 C C . GLN A 1 103 ? -10.078 55.625 26.578 1 83.75 103 GLN A C 1
ATOM 832 O O . GLN A 1 103 ? -10.406 56.781 26.859 1 83.75 103 GLN A O 1
ATOM 837 N N . ASP A 1 104 ? -9.57 54.875 27.438 1 79.38 104 ASP A N 1
ATOM 838 C CA . ASP A 1 104 ? -9.414 55.281 28.828 1 79.38 104 ASP A CA 1
ATOM 839 C C . ASP A 1 104 ? -8.336 56.344 28.984 1 79.38 104 ASP A C 1
ATOM 841 O O . ASP A 1 104 ? -8.484 57.25 29.797 1 79.38 104 ASP A O 1
ATOM 845 N N . CYS A 1 105 ? -7.359 56.188 28.188 1 76.69 105 CYS A N 1
ATOM 846 C CA . CYS A 1 105 ? -6.289 57.188 28.234 1 76.69 105 CYS A CA 1
ATOM 847 C C . CYS A 1 105 ? -6.754 58.531 27.625 1 76.69 105 CYS A C 1
ATOM 849 O O . CYS A 1 105 ? -6.426 59.594 28.141 1 76.69 105 CYS A O 1
ATOM 851 N N . ALA A 1 106 ? -7.5 58.469 26.625 1 75.19 106 ALA A N 1
ATOM 852 C CA . ALA A 1 106 ? -8.016 59.656 25.984 1 75.19 106 ALA A CA 1
ATOM 853 C C . ALA A 1 106 ? -9.023 60.375 26.875 1 75.19 106 ALA A C 1
ATOM 855 O O . ALA A 1 106 ? -9.062 61.625 26.922 1 75.19 106 ALA A O 1
ATOM 856 N N . SER A 1 107 ? -9.711 59.719 27.641 1 75.31 107 SER A N 1
ATOM 857 C CA . SER A 1 107 ? -10.68 60.344 28.547 1 75.31 107 SER A CA 1
ATOM 858 C C . SER A 1 107 ? -9.984 61.031 29.703 1 75.31 107 SER A C 1
ATOM 860 O O . SER A 1 107 ? -10.461 62.062 30.203 1 75.31 107 SER A O 1
ATOM 862 N N . VAL A 1 108 ? -8.852 60.656 30.109 1 68 108 VAL A N 1
ATOM 863 C CA . VAL A 1 108 ? -8.094 61.281 31.172 1 68 108 VAL A CA 1
ATOM 864 C C . VAL A 1 108 ? -7.438 62.562 30.641 1 68 108 VAL A C 1
ATOM 866 O O . VAL A 1 108 ? -7.367 63.562 31.344 1 68 108 VAL A O 1
ATOM 869 N N . ASN A 1 109 ? -7.043 62.5 29.438 1 62.03 109 ASN A N 1
ATOM 870 C CA . ASN A 1 109 ? -6.383 63.656 28.844 1 62.03 109 ASN A CA 1
ATOM 871 C C . ASN A 1 109 ? -7.387 64.75 28.469 1 62.03 109 ASN A C 1
ATOM 873 O O . ASN A 1 109 ? -7.008 65.875 28.234 1 62.03 109 ASN A O 1
ATOM 877 N N . GLN A 1 110 ? -8.578 64.625 28.344 1 58.78 110 GLN A N 1
ATOM 878 C CA . GLN A 1 110 ? -9.586 65.625 28.031 1 58.78 110 GLN A CA 1
ATOM 879 C C . GLN A 1 110 ? -10.195 66.188 29.312 1 58.78 110 GLN A C 1
ATOM 881 O O . GLN A 1 110 ? -11.102 67.062 29.25 1 58.78 110 GLN A O 1
ATOM 886 N N . ASN A 1 111 ? -9.719 65.875 30.438 1 55.72 111 ASN A N 1
ATOM 887 C CA . ASN A 1 111 ? -10.125 66.562 31.656 1 55.72 111 ASN A CA 1
ATOM 888 C C . ASN A 1 111 ? -9.625 68 31.688 1 55.72 111 ASN A C 1
ATOM 890 O O . ASN A 1 111 ? -8.422 68.25 31.594 1 55.72 111 ASN A O 1
ATOM 894 N N . PRO A 1 112 ? -10.414 69.062 31.625 1 56.94 112 PRO A N 1
ATOM 895 C CA . PRO A 1 112 ? -10.086 70.5 31.531 1 56.94 112 PRO A CA 1
ATOM 896 C C . PRO A 1 112 ? -9.023 70.938 32.531 1 56.94 112 PRO A C 1
ATOM 898 O O . PRO A 1 112 ? -8.281 71.875 32.281 1 56.94 112 PRO A O 1
ATOM 901 N N . LYS A 1 113 ? -9.008 70.562 33.688 1 53.25 113 LYS A N 1
ATOM 902 C CA . LYS A 1 113 ? -8.039 71.062 34.656 1 53.25 113 LYS A CA 1
ATOM 903 C C . LYS A 1 113 ? -6.613 70.688 34.25 1 53.25 113 LYS A C 1
ATOM 905 O O . LYS A 1 113 ? -5.648 71.25 34.75 1 53.25 113 LYS A O 1
ATOM 910 N N . CYS A 1 114 ? -6.402 69.75 33.625 1 48.38 114 CYS A N 1
ATOM 911 C CA . CYS A 1 114 ? -5.051 69.312 33.25 1 48.38 114 CYS A CA 1
ATOM 912 C C . CYS A 1 114 ? -4.641 69.938 31.906 1 48.38 114 CYS A C 1
ATOM 914 O O . CYS A 1 114 ? -3.469 69.875 31.531 1 48.38 114 CYS A O 1
ATOM 916 N N . ILE A 1 115 ? -5.422 70.375 31.109 1 47 115 ILE A N 1
ATOM 917 C CA . ILE A 1 115 ? -5.094 71.062 29.891 1 47 115 ILE A CA 1
ATOM 918 C C . ILE A 1 115 ? -4.719 72.5 30.219 1 47 115 ILE A C 1
ATOM 920 O O . ILE A 1 115 ? -4.211 73.25 29.359 1 47 115 ILE A O 1
ATOM 924 N N . GLN A 1 116 ? -5.145 73.062 31.312 1 38.12 116 GLN A N 1
ATOM 925 C CA . GLN A 1 116 ? -4.707 74.438 31.578 1 38.12 116 GLN A CA 1
ATOM 926 C C . GLN A 1 116 ? -3.277 74.438 32.125 1 38.12 116 GLN A C 1
ATOM 928 O O . GLN A 1 116 ? -2.92 73.625 32.969 1 38.12 116 GLN A O 1
ATOM 933 N N . MET B 1 1 ? 25.281 -28.172 -6.137 1 91 1 MET B N 1
ATOM 934 C CA . MET B 1 1 ? 25.609 -26.75 -6.148 1 91 1 MET B CA 1
ATOM 935 C C . MET B 1 1 ? 25.812 -26.25 -7.574 1 91 1 MET B C 1
ATOM 937 O O . MET B 1 1 ? 26.375 -26.969 -8.406 1 91 1 MET B O 1
ATOM 941 N N . VAL B 1 2 ? 25.188 -25.062 -7.895 1 97.25 2 VAL B N 1
ATOM 942 C CA . VAL B 1 2 ? 25.234 -24.531 -9.25 1 97.25 2 VAL B CA 1
ATOM 943 C C . VAL B 1 2 ? 26.25 -23.391 -9.305 1 97.25 2 VAL B C 1
ATOM 945 O O . VAL B 1 2 ? 26.266 -22.516 -8.43 1 97.25 2 VAL B O 1
ATOM 948 N N . TYR B 1 3 ? 27.109 -23.484 -10.312 1 97.56 3 TYR B N 1
ATOM 949 C CA . TYR B 1 3 ? 28.172 -22.484 -10.438 1 97.56 3 TYR B CA 1
ATOM 950 C C . TYR B 1 3 ? 28.016 -21.688 -11.734 1 97.56 3 TYR B C 1
ATOM 952 O O . TYR B 1 3 ? 27.594 -22.234 -12.758 1 97.56 3 TYR B O 1
ATOM 960 N N . CYS B 1 4 ? 28.391 -20.438 -11.625 1 97.94 4 CYS B N 1
ATOM 961 C CA . CYS B 1 4 ? 28.344 -19.594 -12.82 1 97.94 4 CYS B CA 1
ATOM 962 C C . CYS B 1 4 ? 29.578 -19.812 -13.688 1 97.94 4 CYS B C 1
ATOM 964 O O . CYS B 1 4 ? 30.359 -20.734 -13.453 1 97.94 4 CYS B O 1
ATOM 966 N N . HIS B 1 5 ? 29.656 -18.984 -14.773 1 97.38 5 HIS B N 1
ATOM 967 C CA . HIS B 1 5 ? 30.75 -19.156 -15.719 1 97.38 5 HIS B CA 1
ATOM 968 C C . HIS B 1 5 ? 32.062 -18.688 -15.133 1 97.38 5 HIS B C 1
ATOM 970 O O . HIS B 1 5 ? 33.125 -19.016 -15.656 1 97.38 5 HIS B O 1
ATOM 976 N N . CYS B 1 6 ? 32.062 -17.953 -14.07 1 97.31 6 CYS B N 1
ATOM 977 C CA . CYS B 1 6 ? 33.25 -17.438 -13.398 1 97.31 6 CYS B CA 1
ATOM 978 C C . CYS B 1 6 ? 33.812 -18.469 -12.398 1 97.31 6 CYS B C 1
ATOM 980 O O . CYS B 1 6 ? 34.844 -18.25 -11.805 1 97.31 6 CYS B O 1
ATOM 982 N N . GLY B 1 7 ? 33.062 -19.484 -12.172 1 96.69 7 GLY B N 1
ATOM 983 C CA . GLY B 1 7 ? 33.438 -20.484 -11.188 1 96.69 7 GLY B CA 1
ATOM 984 C C . GLY B 1 7 ? 33 -20.156 -9.781 1 96.69 7 GLY B C 1
ATOM 985 O O . GLY B 1 7 ? 33.562 -20.672 -8.812 1 96.69 7 GLY B O 1
ATOM 986 N N . LEU B 1 8 ? 32.094 -19.312 -9.68 1 97.25 8 LEU B N 1
ATOM 987 C CA . LEU B 1 8 ? 31.547 -18.938 -8.375 1 97.25 8 LEU B CA 1
ATOM 988 C C . LEU B 1 8 ? 30.172 -19.562 -8.172 1 97.25 8 LEU B C 1
ATOM 990 O O . LEU B 1 8 ? 29.453 -19.828 -9.141 1 97.25 8 LEU B O 1
ATOM 994 N N . ARG B 1 9 ? 29.875 -19.75 -6.91 1 97.31 9 ARG B N 1
ATOM 995 C CA . ARG B 1 9 ? 28.531 -20.234 -6.598 1 97.31 9 ARG B CA 1
ATOM 996 C C . ARG B 1 9 ? 27.484 -19.234 -7.066 1 97.31 9 ARG B C 1
ATOM 998 O O . ARG B 1 9 ? 27.516 -18.062 -6.695 1 97.31 9 ARG B O 1
ATOM 1005 N N . ALA B 1 10 ? 26.484 -19.734 -7.871 1 98.06 10 ALA B N 1
ATOM 1006 C CA . ALA B 1 10 ? 25.453 -18.875 -8.453 1 98.06 10 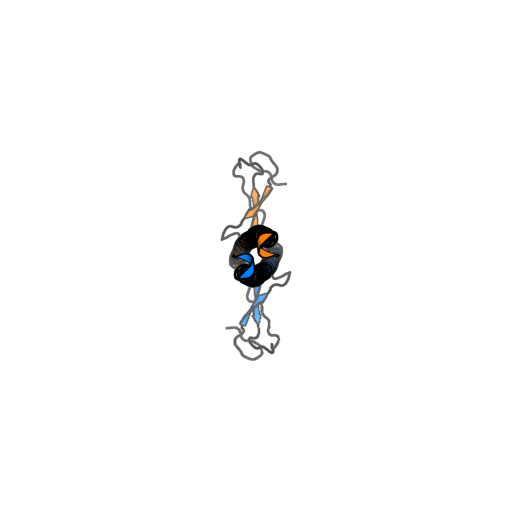ALA B CA 1
ATOM 1007 C C . ALA B 1 10 ? 24.484 -18.375 -7.383 1 98.06 10 ALA B C 1
ATOM 1009 O O . ALA B 1 10 ? 24.219 -19.078 -6.398 1 98.06 10 ALA B O 1
ATOM 1010 N N . LYS B 1 11 ? 23.969 -17.188 -7.57 1 97.62 11 LYS B N 1
ATOM 1011 C CA . LYS B 1 11 ? 22.922 -16.641 -6.699 1 97.62 11 LYS B CA 1
ATOM 1012 C C . LYS B 1 11 ? 21.531 -16.891 -7.277 1 97.62 11 LYS B C 1
ATOM 1014 O O . LYS B 1 11 ? 21.359 -16.922 -8.5 1 97.62 11 LYS B O 1
ATOM 1019 N N . ILE B 1 12 ? 20.578 -17.125 -6.371 1 98 12 ILE B N 1
ATOM 1020 C CA . ILE B 1 12 ? 19.203 -17.281 -6.809 1 98 12 ILE B CA 1
ATOM 1021 C C . ILE B 1 12 ? 18.5 -15.93 -6.77 1 98 12 ILE B C 1
ATOM 1023 O O . ILE B 1 12 ? 18.469 -15.258 -5.734 1 98 12 ILE B O 1
ATOM 1027 N N . ARG B 1 13 ? 17.922 -15.539 -7.941 1 97.5 13 ARG B N 1
ATOM 1028 C CA . ARG B 1 13 ? 17.156 -14.305 -8.086 1 97.5 13 ARG B CA 1
ATOM 1029 C C . ARG B 1 13 ? 15.727 -14.609 -8.516 1 97.5 13 ARG B C 1
ATOM 1031 O O . ARG B 1 13 ? 15.391 -15.75 -8.844 1 97.5 13 ARG B O 1
ATOM 1038 N N . THR B 1 14 ? 14.938 -13.523 -8.375 1 97.94 14 THR B N 1
ATOM 1039 C CA . THR B 1 14 ? 13.531 -13.672 -8.727 1 97.94 14 THR B CA 1
ATOM 1040 C C . THR B 1 14 ? 13.203 -12.867 -9.984 1 97.94 14 THR B C 1
ATOM 1042 O O . THR B 1 14 ? 13.578 -11.695 -10.094 1 97.94 14 THR B O 1
ATOM 1045 N N . SER B 1 15 ? 12.562 -13.523 -10.945 1 98.12 15 SER B N 1
ATOM 1046 C CA . SER B 1 15 ? 12.102 -12.875 -12.172 1 98.12 15 SER B CA 1
ATOM 1047 C C . SER B 1 15 ? 10.758 -12.188 -11.961 1 98.12 15 SER B C 1
ATOM 1049 O O . SER B 1 15 ? 9.867 -12.75 -11.32 1 98.12 15 SER B O 1
ATOM 1051 N N . TRP B 1 16 ? 10.586 -11.031 -12.516 1 97.25 16 TRP B N 1
ATOM 1052 C CA . TRP B 1 16 ? 9.32 -10.305 -12.438 1 97.25 16 TRP B CA 1
ATOM 1053 C C . TRP B 1 16 ? 8.844 -9.875 -13.82 1 97.25 16 TRP B C 1
ATOM 1055 O O . TRP B 1 16 ? 8.086 -8.914 -13.953 1 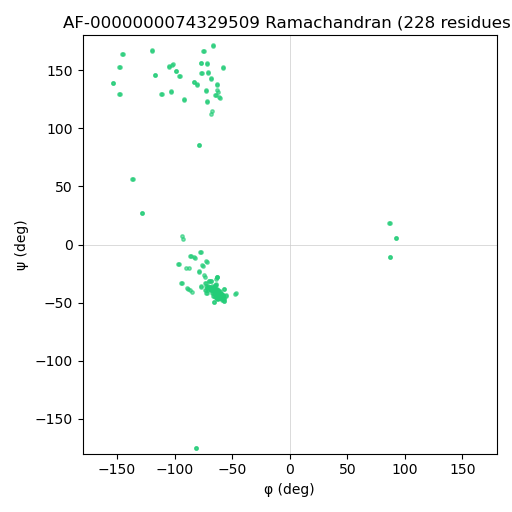97.25 16 TRP B O 1
ATOM 1065 N N . THR B 1 17 ? 9.273 -10.633 -14.727 1 96.69 17 THR B N 1
ATOM 1066 C CA . THR B 1 17 ? 8.828 -10.383 -16.094 1 96.69 17 THR B CA 1
ATOM 1067 C C . THR B 1 17 ? 7.391 -10.859 -16.297 1 96.69 17 THR B C 1
ATOM 1069 O O . THR B 1 17 ? 6.879 -11.648 -15.508 1 96.69 17 THR B O 1
ATOM 1072 N N . ALA B 1 18 ? 6.738 -10.531 -17.297 1 94.69 18 ALA B N 1
ATOM 1073 C CA . ALA B 1 18 ? 5.324 -10.789 -17.562 1 94.69 18 ALA B CA 1
ATOM 1074 C C . ALA B 1 18 ? 5.051 -12.281 -17.672 1 94.69 18 ALA B C 1
ATOM 1076 O O . ALA B 1 18 ? 4.012 -12.766 -17.219 1 94.69 18 ALA B O 1
ATOM 1077 N N . LEU B 1 19 ? 5.945 -13.016 -18.188 1 95.75 19 LEU B N 1
ATOM 1078 C CA . LEU B 1 19 ? 5.703 -14.422 -18.469 1 95.75 19 LEU B CA 1
ATOM 1079 C C . LEU B 1 19 ? 6.223 -15.297 -17.344 1 95.75 19 LEU B C 1
ATOM 1081 O O . LEU B 1 19 ? 5.879 -16.484 -17.25 1 95.75 19 LEU B O 1
ATOM 1085 N N . ASN B 1 20 ? 7.07 -14.766 -16.516 1 98 20 ASN B N 1
ATOM 1086 C CA . ASN B 1 20 ? 7.684 -15.555 -15.445 1 98 20 ASN B CA 1
ATOM 1087 C C . ASN B 1 20 ? 7.699 -14.789 -14.125 1 98 20 ASN B C 1
ATOM 1089 O O . ASN B 1 20 ? 8.75 -14.648 -13.5 1 98 20 ASN B O 1
ATOM 1093 N N . PRO B 1 21 ? 6.57 -14.383 -13.711 1 98.12 21 PRO B N 1
ATOM 1094 C CA . PRO B 1 21 ? 6.551 -13.594 -12.469 1 98.12 21 PRO B CA 1
ATOM 1095 C C . PRO B 1 21 ? 6.832 -14.445 -11.234 1 98.12 21 PRO B C 1
ATOM 1097 O O . PRO B 1 21 ? 6.148 -15.438 -10.992 1 98.12 21 PRO B O 1
ATOM 1100 N N . GLY B 1 22 ? 7.84 -14.039 -10.516 1 97.94 22 GLY B N 1
ATOM 1101 C CA . GLY B 1 22 ? 8.125 -14.703 -9.25 1 97.94 22 GLY B CA 1
ATOM 1102 C C . GLY B 1 22 ? 9.016 -15.922 -9.414 1 97.94 22 GLY B C 1
ATOM 1103 O O . GLY B 1 22 ? 9.445 -16.516 -8.422 1 97.94 22 GLY B O 1
ATOM 1104 N N . ARG B 1 23 ? 9.219 -16.328 -10.664 1 98.56 23 ARG B N 1
ATOM 1105 C CA . ARG B 1 23 ? 10.016 -17.516 -10.914 1 98.56 23 ARG B CA 1
ATOM 1106 C C . ARG B 1 23 ? 11.484 -17.281 -10.562 1 98.56 23 ARG B C 1
ATOM 1108 O O . ARG B 1 23 ? 12.031 -16.219 -10.867 1 98.56 23 ARG B O 1
ATOM 1115 N N . ARG B 1 24 ? 12.047 -18.359 -10.031 1 98.19 24 ARG B N 1
ATOM 1116 C CA . ARG B 1 24 ? 13.43 -18.188 -9.594 1 98.19 24 ARG B CA 1
ATOM 1117 C C . ARG B 1 24 ? 14.406 -18.734 -10.641 1 98.19 24 ARG B C 1
ATOM 1119 O O . ARG B 1 24 ? 14.07 -19.672 -11.375 1 98.19 24 ARG B O 1
ATOM 1126 N N . PHE B 1 25 ? 15.625 -17.969 -10.57 1 98.5 25 PHE B N 1
ATOM 1127 C CA . PHE B 1 25 ? 16.672 -18.391 -11.508 1 98.5 25 PHE B CA 1
ATOM 1128 C C . PHE B 1 25 ? 18.047 -18.156 -10.914 1 98.5 25 PHE B C 1
ATOM 1130 O O . PHE B 1 25 ? 18.219 -17.297 -10.039 1 98.5 25 PHE B O 1
ATOM 1137 N N . TYR B 1 26 ? 18.984 -18.922 -11.328 1 98.44 26 TYR B N 1
ATOM 1138 C CA . TYR B 1 26 ? 20.391 -18.766 -10.961 1 98.44 26 TYR B CA 1
ATOM 1139 C C . TYR B 1 26 ? 21.062 -17.688 -11.789 1 98.44 26 TYR B C 1
ATOM 1141 O O . TYR B 1 26 ? 20.812 -17.578 -13 1 98.44 26 TYR B O 1
ATOM 1149 N N . SER B 1 27 ? 21.859 -16.891 -11.086 1 98 27 SER B N 1
ATOM 1150 C CA . SER B 1 27 ? 22.625 -15.867 -11.781 1 98 27 SER B CA 1
ATOM 1151 C C . SER B 1 27 ? 23.984 -15.656 -11.117 1 98 27 SER B C 1
ATOM 1153 O O . SER B 1 27 ? 24.219 -16.109 -10 1 98 27 SER B O 1
ATOM 1155 N N . CYS B 1 28 ? 24.812 -15.016 -11.867 1 98.31 28 CYS B N 1
ATOM 1156 C CA . CYS B 1 28 ? 26.125 -14.656 -11.359 1 98.31 28 CYS B CA 1
ATOM 1157 C C . CYS B 1 28 ? 26.016 -13.703 -10.18 1 98.31 28 CYS B C 1
ATOM 1159 O O . CYS B 1 28 ? 25.25 -12.742 -10.227 1 98.31 28 CYS B O 1
ATOM 1161 N N . PRO B 1 29 ? 26.844 -13.984 -9.18 1 97 29 PRO B N 1
ATOM 1162 C CA . PRO B 1 29 ? 26.734 -13.148 -7.984 1 97 29 PRO B CA 1
ATOM 1163 C C . PRO B 1 29 ? 27.484 -11.828 -8.109 1 97 29 PRO B C 1
ATOM 1165 O O . PRO B 1 29 ? 27.312 -10.938 -7.273 1 97 29 PRO B O 1
ATOM 1168 N N . LYS B 1 30 ? 28.281 -11.711 -9.102 1 96.12 30 LYS B N 1
ATOM 1169 C CA . LYS B 1 30 ? 29.109 -10.516 -9.258 1 96.12 30 LYS B CA 1
ATOM 1170 C C . LYS B 1 30 ? 28.281 -9.336 -9.781 1 96.12 30 LYS B C 1
ATOM 1172 O O . LYS B 1 30 ? 27.25 -9.539 -10.438 1 96.12 30 LYS B O 1
ATOM 1177 N N . GLN B 1 31 ? 28.766 -8.203 -9.508 1 93.19 31 GLN B N 1
ATOM 1178 C CA . GLN B 1 31 ? 28.141 -7.008 -10.062 1 93.19 31 GLN B CA 1
ATOM 1179 C C . GLN B 1 31 ? 28.281 -6.969 -11.586 1 93.19 31 GLN B C 1
ATOM 1181 O O . GLN B 1 31 ? 27.312 -6.699 -12.297 1 93.19 31 GLN B O 1
ATOM 1186 N N . ASP B 1 32 ? 29.594 -7.195 -11.961 1 92.69 32 ASP B N 1
ATOM 1187 C CA . ASP B 1 32 ? 29.828 -7.359 -13.398 1 92.69 32 ASP B CA 1
ATOM 1188 C C . ASP B 1 32 ? 29.438 -8.766 -13.859 1 92.69 32 ASP B C 1
ATOM 1190 O O . ASP B 1 32 ? 30.297 -9.648 -13.961 1 92.69 32 ASP B O 1
ATOM 1194 N N . ASP B 1 33 ? 28.188 -9.023 -14.188 1 92.19 33 ASP B N 1
ATOM 1195 C CA . ASP B 1 33 ? 27.547 -10.312 -14.438 1 92.19 33 ASP B CA 1
ATOM 1196 C C . ASP B 1 33 ? 28.141 -11 -15.664 1 92.19 33 ASP B C 1
ATOM 1198 O O . ASP B 1 33 ? 28.344 -10.367 -16.703 1 92.19 33 ASP B O 1
ATOM 1202 N N . CYS B 1 34 ? 28.562 -12.289 -15.539 1 97.38 34 CYS B N 1
ATOM 1203 C CA . CYS B 1 34 ? 29.156 -13.047 -16.641 1 97.38 34 CYS B CA 1
ATOM 1204 C C . CYS B 1 34 ? 28.078 -13.523 -17.609 1 97.38 34 CYS B C 1
ATOM 1206 O O . CYS B 1 34 ? 28.375 -14.203 -18.594 1 97.38 34 CYS B O 1
ATOM 1208 N N . GLY B 1 35 ? 26.781 -13.328 -17.281 1 96.5 35 GLY B N 1
ATOM 1209 C CA . GLY B 1 35 ? 25.656 -13.656 -18.156 1 96.5 35 GLY B CA 1
ATOM 1210 C C . GLY B 1 35 ? 25.109 -15.047 -17.922 1 96.5 35 GLY B C 1
ATOM 1211 O O . GLY B 1 35 ? 24.234 -15.5 -18.656 1 96.5 35 GLY B O 1
ATOM 1212 N N . PHE B 1 36 ? 25.688 -15.719 -16.844 1 97.94 36 PHE B N 1
ATOM 1213 C CA . PHE B 1 36 ? 25.156 -17.047 -16.531 1 97.94 36 PHE B CA 1
ATOM 1214 C C . PHE B 1 36 ? 23.688 -16.969 -16.109 1 97.94 36 PHE B C 1
ATOM 1216 O O . PHE B 1 36 ? 23.312 -16.094 -15.32 1 97.94 36 PHE B O 1
ATOM 1223 N N . PHE B 1 37 ? 22.922 -17.859 -16.703 1 98 37 PHE B N 1
ATOM 1224 C CA . PHE B 1 37 ? 21.484 -17.906 -16.422 1 98 37 PHE B CA 1
ATOM 1225 C C . PHE B 1 37 ? 20.953 -19.328 -16.531 1 98 37 PHE B C 1
ATOM 1227 O O . PHE B 1 37 ? 21.234 -20.031 -17.516 1 98 37 PHE B O 1
ATOM 1234 N N . ASP B 1 38 ? 20.234 -19.656 -15.43 1 97.88 38 ASP B N 1
ATOM 1235 C CA . ASP B 1 38 ? 19.531 -20.938 -15.43 1 97.88 38 ASP B CA 1
ATOM 1236 C C . ASP B 1 38 ? 18.312 -20.906 -14.508 1 97.88 38 ASP B C 1
ATOM 1238 O O . ASP B 1 38 ? 18.406 -20.422 -13.375 1 97.88 38 ASP B O 1
ATOM 1242 N N . TRP B 1 39 ? 17.281 -21.547 -15.102 1 98.12 39 TRP B N 1
ATOM 1243 C CA . TRP B 1 39 ? 16.078 -21.531 -14.281 1 98.12 39 TRP B CA 1
ATOM 1244 C C . TRP B 1 39 ? 16.219 -22.469 -13.078 1 98.12 39 TRP B C 1
ATOM 1246 O O . TRP B 1 39 ? 16.719 -23.578 -13.211 1 98.12 39 TRP B O 1
ATOM 1256 N N . PHE B 1 40 ? 15.875 -21.922 -11.953 1 98 40 PHE B N 1
ATOM 1257 C CA . PHE B 1 40 ? 15.82 -22.703 -10.719 1 98 40 PHE B CA 1
ATOM 1258 C C . PHE B 1 40 ? 14.469 -23.406 -10.586 1 98 40 PHE B C 1
ATOM 1260 O O . PHE B 1 40 ? 14.414 -24.594 -10.25 1 98 40 PHE B O 1
ATOM 1267 N N . ASP B 1 41 ? 13.375 -22.719 -10.938 1 98.19 41 ASP B N 1
ATOM 1268 C CA . ASP B 1 41 ? 12.016 -23.234 -10.828 1 98.19 41 ASP B CA 1
ATOM 1269 C C . ASP B 1 41 ? 11.492 -23.703 -12.188 1 98.19 41 ASP B C 1
ATOM 1271 O O . ASP B 1 41 ? 11.938 -23.219 -13.234 1 98.19 41 ASP B O 1
ATOM 1275 N N . PRO B 1 42 ? 10.508 -24.641 -12.102 1 97.75 42 PRO B N 1
ATOM 1276 C CA . PRO B 1 42 ? 9.758 -24.922 -13.328 1 97.75 42 PRO B CA 1
ATOM 1277 C C . PRO B 1 42 ? 8.914 -23.734 -13.789 1 97.75 42 PRO B C 1
ATOM 1279 O O . PRO B 1 42 ? 8.82 -22.734 -13.086 1 97.75 42 PRO B O 1
ATOM 1282 N N . PRO B 1 43 ? 8.344 -23.859 -15.008 1 97.62 43 PRO B N 1
ATOM 1283 C CA . PRO B 1 43 ? 7.488 -22.766 -15.484 1 97.62 43 PRO B CA 1
ATOM 1284 C C . PRO B 1 43 ? 6.316 -22.469 -14.555 1 97.62 43 PRO B C 1
ATOM 1286 O O . PRO B 1 43 ? 5.773 -23.391 -13.938 1 97.62 43 PRO B O 1
ATOM 1289 N N . MET B 1 44 ? 5.941 -21.25 -14.633 1 97.88 44 MET B N 1
ATOM 1290 C CA . MET B 1 44 ? 4.809 -20.828 -13.812 1 97.88 44 MET B CA 1
ATOM 1291 C C . MET B 1 44 ? 3.49 -21.312 -14.414 1 97.88 44 MET B C 1
ATOM 1293 O O . MET B 1 44 ? 3.354 -21.359 -15.641 1 97.88 44 MET B O 1
ATOM 1297 N N . CYS B 1 45 ? 2.609 -21.578 -13.5 1 97.88 45 CYS B N 1
ATOM 1298 C CA . CYS B 1 45 ? 1.292 -21.984 -13.977 1 97.88 45 CYS B CA 1
ATOM 1299 C C . CYS B 1 45 ? 0.542 -20.797 -14.578 1 97.88 45 CYS B C 1
ATOM 1301 O O . CYS B 1 45 ? 0.806 -19.641 -14.234 1 97.88 45 CYS B O 1
ATOM 1303 N N . ALA B 1 46 ? -0.386 -21.094 -15.453 1 97.5 46 ALA B N 1
ATOM 1304 C CA . ALA B 1 46 ? -1.089 -20.078 -16.234 1 97.5 46 ALA B CA 1
ATOM 1305 C C . ALA B 1 46 ? -1.765 -19.062 -15.328 1 97.5 46 ALA B C 1
ATOM 1307 O O . ALA B 1 46 ? -1.702 -17.844 -15.586 1 97.5 46 ALA B O 1
ATOM 1308 N N . ARG B 1 47 ? -2.482 -19.469 -14.344 1 98 47 ARG B N 1
ATOM 1309 C CA . ARG B 1 47 ? -3.188 -18.578 -13.438 1 98 47 ARG B CA 1
ATOM 1310 C C . ARG B 1 47 ? -2.221 -17.609 -12.766 1 98 47 ARG B C 1
ATOM 1312 O O . ARG B 1 47 ? -2.508 -16.406 -12.648 1 98 47 ARG B O 1
ATOM 1319 N N . ALA B 1 48 ? -1.099 -18.109 -12.328 1 97.81 48 ALA B N 1
ATOM 1320 C CA . ALA B 1 48 ? -0.096 -17.281 -11.648 1 97.81 48 ALA B CA 1
ATOM 1321 C C . ALA B 1 48 ? 0.446 -16.203 -12.578 1 97.81 48 ALA B C 1
ATOM 1323 O O . ALA B 1 48 ? 0.665 -15.062 -12.156 1 97.81 48 ALA B O 1
ATOM 1324 N N . VAL B 1 49 ? 0.642 -16.5 -13.805 1 98.12 49 VAL B N 1
ATOM 1325 C CA . VAL B 1 49 ? 1.162 -15.57 -14.797 1 98.12 49 VAL B CA 1
ATOM 1326 C C . VAL B 1 49 ? 0.187 -14.406 -14.969 1 98.12 49 VAL B C 1
ATOM 1328 O O . VAL B 1 49 ? 0.604 -13.266 -15.195 1 98.12 49 VAL B O 1
ATOM 1331 N N . ASN B 1 50 ? -1.067 -14.672 -14.727 1 97 50 ASN B N 1
ATOM 1332 C CA . ASN B 1 50 ? -2.1 -13.656 -14.922 1 97 50 ASN B CA 1
ATOM 1333 C C . ASN B 1 50 ? -2.311 -12.82 -13.664 1 97 50 ASN B C 1
ATOM 1335 O O . ASN B 1 50 ? -2.479 -11.602 -13.742 1 97 50 ASN B O 1
ATOM 1339 N N . ILE B 1 51 ? -2.236 -13.414 -12.516 1 97.38 51 ILE B N 1
ATOM 1340 C CA . ILE B 1 51 ? -2.732 -12.727 -11.328 1 97.38 51 ILE B CA 1
ATOM 1341 C C . ILE B 1 51 ? -1.58 -12 -10.633 1 97.38 51 ILE B C 1
ATOM 1343 O O . ILE B 1 51 ? -1.784 -10.961 -10 1 97.38 51 ILE B O 1
ATOM 1347 N N . ILE B 1 52 ? -0.352 -12.508 -10.656 1 98 52 ILE B N 1
ATOM 1348 C CA . ILE B 1 52 ? 0.762 -11.969 -9.891 1 98 52 ILE B CA 1
ATOM 1349 C C . ILE B 1 52 ? 1.065 -10.547 -10.359 1 98 52 ILE B C 1
ATOM 1351 O O . ILE B 1 52 ? 1.233 -9.641 -9.539 1 98 52 ILE B O 1
ATOM 1355 N N . PRO B 1 53 ? 1.103 -10.32 -11.703 1 97.5 53 PRO B N 1
ATOM 1356 C CA . PRO B 1 53 ? 1.326 -8.938 -12.125 1 97.5 53 PRO B CA 1
ATOM 1357 C C . PRO B 1 53 ? 0.28 -7.969 -11.57 1 97.5 53 PRO B C 1
ATOM 1359 O O . PRO B 1 53 ? 0.603 -6.828 -11.242 1 97.5 53 PRO B O 1
ATOM 1362 N N . GLY B 1 54 ? -0.897 -8.352 -11.508 1 96.75 54 GLY B N 1
ATOM 1363 C CA . GLY B 1 54 ? -1.936 -7.52 -10.914 1 96.75 54 GLY B CA 1
ATOM 1364 C C . GLY B 1 54 ? -1.693 -7.215 -9.453 1 96.75 54 GLY B C 1
ATOM 1365 O O . GLY B 1 54 ? -1.855 -6.074 -9.016 1 96.75 54 GLY B O 1
ATOM 1366 N N . LEU B 1 55 ? -1.326 -8.219 -8.734 1 96.88 55 LEU B N 1
ATOM 1367 C CA . LEU B 1 55 ? -1.005 -8.047 -7.316 1 96.88 55 LEU B CA 1
ATOM 1368 C C . LEU B 1 55 ? 0.159 -7.082 -7.137 1 96.88 55 LEU B C 1
ATOM 1370 O O . LEU B 1 55 ? 0.12 -6.215 -6.258 1 96.88 55 LEU B O 1
ATOM 1374 N N . LEU B 1 56 ? 1.142 -7.211 -7.945 1 97.12 56 LEU B N 1
ATOM 1375 C CA . LEU B 1 56 ? 2.311 -6.34 -7.895 1 97.12 56 LEU B CA 1
ATOM 1376 C C . LEU B 1 56 ? 1.932 -4.902 -8.227 1 97.12 56 LEU B C 1
ATOM 1378 O O . LEU B 1 56 ? 2.379 -3.969 -7.555 1 97.12 56 LEU B O 1
ATOM 1382 N N . ARG B 1 57 ? 1.147 -4.762 -9.266 1 97.38 57 ARG B N 1
ATOM 1383 C CA . ARG B 1 57 ? 0.691 -3.426 -9.633 1 97.38 57 ARG B CA 1
ATOM 1384 C C . ARG B 1 57 ? -0.083 -2.771 -8.492 1 97.38 57 ARG B C 1
ATOM 1386 O O . ARG B 1 57 ? 0.142 -1.604 -8.172 1 97.38 57 ARG B O 1
ATOM 1393 N N . GLY B 1 58 ? -0.979 -3.504 -7.934 1 97.38 58 GLY B N 1
ATOM 1394 C CA . GLY B 1 58 ? -1.728 -2.984 -6.801 1 97.38 58 GLY B CA 1
ATOM 1395 C C . GLY B 1 58 ? -0.844 -2.59 -5.633 1 97.38 58 GLY B C 1
ATOM 1396 O O . GLY B 1 58 ? -1.04 -1.532 -5.031 1 97.38 58 GLY B O 1
ATOM 1397 N N . ARG B 1 59 ? 0.074 -3.412 -5.309 1 97.81 59 ARG B N 1
ATOM 1398 C CA . ARG B 1 59 ? 1.012 -3.119 -4.23 1 97.81 59 ARG B CA 1
ATOM 1399 C C . ARG B 1 59 ? 1.801 -1.847 -4.52 1 97.81 59 ARG B C 1
ATOM 1401 O O . ARG B 1 59 ? 1.988 -1.01 -3.635 1 97.81 59 ARG B O 1
ATOM 1408 N N . ASN B 1 60 ? 2.305 -1.685 -5.719 1 97.44 60 ASN B N 1
ATOM 1409 C CA . ASN B 1 60 ? 3.076 -0.511 -6.113 1 97.44 60 ASN B CA 1
ATOM 1410 C C . ASN B 1 60 ? 2.242 0.764 -6.023 1 97.44 60 ASN B C 1
ATOM 1412 O O . ASN B 1 60 ? 2.744 1.812 -5.617 1 97.44 60 ASN B O 1
ATOM 1416 N N . GLU B 1 61 ? 1.018 0.667 -6.414 1 98.31 61 GLU B N 1
ATOM 1417 C CA . GLU B 1 61 ? 0.118 1.812 -6.301 1 98.31 61 GLU B CA 1
ATOM 1418 C C . GLU B 1 61 ? -0.046 2.242 -4.848 1 98.31 61 GLU B C 1
ATOM 1420 O O . GLU B 1 61 ? 0.008 3.436 -4.539 1 98.31 61 GLU B O 1
ATOM 1425 N N . LEU B 1 62 ? -0.201 1.268 -4.039 1 98.62 62 LEU B N 1
ATOM 1426 C CA . LEU B 1 62 ? -0.322 1.56 -2.615 1 98.62 62 LEU B CA 1
ATOM 1427 C C . LEU B 1 62 ? 0.966 2.172 -2.074 1 98.62 62 LEU B C 1
ATOM 1429 O O . LEU B 1 62 ? 0.925 3.094 -1.256 1 98.62 62 LEU B O 1
ATOM 1433 N N . GLN B 1 63 ? 2.025 1.679 -2.451 1 98.62 63 GLN B N 1
ATOM 1434 C CA . GLN B 1 63 ? 3.311 2.227 -2.035 1 98.62 63 GLN B CA 1
ATOM 1435 C C . GLN B 1 63 ? 3.447 3.688 -2.453 1 98.62 63 GLN B C 1
ATOM 1437 O O . GLN B 1 63 ? 3.914 4.52 -1.674 1 98.62 63 GLN B O 1
ATOM 1442 N N . GLU B 1 64 ? 3.084 3.988 -3.637 1 98.5 64 GLU B N 1
ATOM 1443 C CA . GLU B 1 64 ? 3.127 5.363 -4.129 1 98.5 64 GLU B CA 1
ATOM 1444 C C . GLU B 1 64 ? 2.203 6.27 -3.318 1 98.5 64 GLU B C 1
ATOM 1446 O O . GLU B 1 64 ? 2.582 7.379 -2.949 1 98.5 64 GLU B O 1
ATOM 1451 N N . ALA B 1 65 ? 1.03 5.812 -3.096 1 98.56 65 ALA B N 1
ATOM 1452 C CA . ALA B 1 65 ? 0.09 6.578 -2.283 1 98.56 65 ALA B CA 1
ATOM 1453 C C . ALA B 1 65 ? 0.658 6.848 -0.892 1 98.56 65 ALA B C 1
ATOM 1455 O O . ALA B 1 65 ? 0.545 7.957 -0.37 1 98.56 65 ALA B O 1
ATOM 1456 N N . ASN B 1 66 ? 1.229 5.758 -0.369 1 98.69 66 ASN B N 1
ATOM 1457 C CA . ASN B 1 66 ? 1.858 5.898 0.939 1 98.69 66 ASN B CA 1
ATOM 1458 C C . ASN B 1 66 ? 2.936 6.977 0.931 1 98.69 66 ASN B C 1
ATOM 1460 O O . ASN B 1 66 ? 2.998 7.805 1.843 1 98.69 66 ASN B O 1
ATOM 1464 N N . ASN B 1 67 ? 3.744 6.949 -0.028 1 98.62 67 ASN B N 1
ATOM 1465 C CA . ASN B 1 67 ? 4.805 7.945 -0.144 1 98.62 67 ASN B CA 1
ATOM 1466 C C . ASN B 1 67 ? 4.238 9.359 -0.226 1 98.62 67 ASN B C 1
ATOM 1468 O O . ASN B 1 67 ? 4.766 10.281 0.402 1 98.62 67 ASN B O 1
ATOM 1472 N N . ALA B 1 68 ? 3.244 9.555 -0.952 1 98.56 68 ALA B N 1
ATOM 1473 C CA . ALA B 1 68 ? 2.604 10.859 -1.095 1 98.56 68 ALA B CA 1
ATOM 1474 C C . ALA B 1 68 ? 2.031 11.336 0.236 1 98.56 68 ALA B C 1
ATOM 1476 O O . ALA B 1 68 ? 2.193 12.5 0.605 1 98.56 68 ALA B O 1
ATOM 1477 N N . LEU B 1 69 ? 1.415 10.469 0.957 1 98.69 69 LEU B N 1
ATOM 1478 C CA . LEU B 1 69 ? 0.801 10.812 2.234 1 98.69 69 LEU B CA 1
ATOM 1479 C C . LEU B 1 69 ? 1.862 11.18 3.266 1 98.69 69 LEU B C 1
ATOM 1481 O O . LEU B 1 69 ? 1.669 12.102 4.062 1 98.69 69 LEU B O 1
ATOM 1485 N N . VAL B 1 70 ? 2.873 10.438 3.246 1 98.62 70 VAL B N 1
ATOM 1486 C CA . VAL B 1 70 ? 3.98 10.742 4.148 1 98.62 70 VAL B CA 1
ATOM 1487 C C . VAL B 1 70 ? 4.496 12.156 3.875 1 98.62 70 VAL B C 1
ATOM 1489 O O . VAL B 1 70 ? 4.719 12.93 4.809 1 98.62 70 VAL B O 1
ATOM 1492 N N . HIS B 1 71 ? 4.648 12.477 2.627 1 98.62 71 HIS B N 1
ATOM 1493 C CA . HIS B 1 71 ? 5.094 13.812 2.25 1 98.62 71 HIS B CA 1
ATOM 1494 C C . HIS B 1 71 ? 4.09 14.875 2.684 1 98.62 71 HIS B C 1
ATOM 1496 O O . HIS B 1 71 ? 4.473 15.914 3.229 1 98.62 71 HIS B O 1
ATOM 1502 N N . GLN B 1 72 ? 2.883 14.602 2.475 1 98.62 72 GLN B N 1
ATOM 1503 C CA . GLN B 1 72 ? 1.828 15.531 2.855 1 98.62 72 GLN B CA 1
ATOM 1504 C C . GLN B 1 72 ? 1.811 15.758 4.367 1 98.62 72 GLN B C 1
ATOM 1506 O O . GLN B 1 72 ? 1.659 16.891 4.832 1 98.62 72 GLN B O 1
ATOM 1511 N N . ASN B 1 73 ? 1.897 14.609 4.969 1 98.62 73 ASN B N 1
ATOM 1512 C CA . ASN B 1 73 ? 1.962 14.703 6.426 1 98.62 73 ASN B CA 1
ATOM 1513 C C . ASN B 1 73 ? 3.113 15.594 6.879 1 98.62 73 ASN B C 1
ATOM 1515 O O . ASN B 1 73 ? 2.953 16.406 7.793 1 98.62 73 ASN B O 1
ATOM 1519 N N . GLY B 1 74 ? 4.234 15.43 6.289 1 98.62 74 GLY B N 1
ATOM 1520 C CA . GLY B 1 74 ? 5.379 16.266 6.586 1 98.62 74 GLY B CA 1
ATOM 1521 C C . GLY B 1 74 ? 5.121 17.75 6.316 1 98.62 74 GLY B C 1
ATOM 1522 O O . GLY B 1 74 ? 5.52 18.594 7.105 1 98.62 74 GLY B O 1
ATOM 1523 N N . ARG B 1 75 ? 4.5 18.047 5.262 1 98.31 75 ARG B N 1
ATOM 1524 C CA . ARG B 1 75 ? 4.152 19.422 4.902 1 98.31 75 ARG B CA 1
ATOM 1525 C C . ARG B 1 75 ? 3.203 20.031 5.926 1 98.31 75 ARG B C 1
ATOM 1527 O O . ARG B 1 75 ? 3.383 21.172 6.34 1 98.31 75 ARG B O 1
ATOM 1534 N N . LEU B 1 76 ? 2.217 19.219 6.336 1 98.56 76 LEU B N 1
ATOM 1535 C CA . LEU B 1 76 ? 1.237 19.703 7.301 1 98.56 76 LEU B CA 1
ATOM 1536 C C . LEU B 1 76 ? 1.895 19.984 8.648 1 98.56 76 LEU B C 1
ATOM 1538 O O . LEU B 1 76 ? 1.579 20.984 9.297 1 98.56 76 LEU B O 1
ATOM 1542 N N . LYS B 1 77 ? 2.791 19.156 9.047 1 98.38 77 LYS B N 1
ATOM 1543 C CA . LYS B 1 77 ? 3.52 19.375 10.289 1 98.38 77 LYS B CA 1
ATOM 1544 C C . LYS B 1 77 ? 4.344 20.656 10.219 1 98.38 77 LYS B C 1
ATOM 1546 O O . LYS B 1 77 ? 4.363 21.453 11.164 1 98.38 77 LYS B O 1
ATOM 1551 N N . LYS B 1 78 ? 5.004 20.891 9.133 1 98.31 78 LYS B N 1
ATOM 1552 C CA . LYS B 1 78 ? 5.789 22.109 8.969 1 98.31 78 LYS B CA 1
ATOM 1553 C C . LYS B 1 78 ? 4.891 23.344 8.969 1 98.31 78 LYS B C 1
ATOM 1555 O O . LYS B 1 78 ? 5.238 24.375 9.555 1 98.31 78 LYS B O 1
ATOM 1560 N N . LEU B 1 79 ? 3.791 23.203 8.305 1 98 79 LEU B N 1
ATOM 1561 C CA . LEU B 1 79 ? 2.836 24.297 8.281 1 98 79 LEU B CA 1
ATOM 1562 C C . LEU B 1 79 ? 2.328 24.609 9.68 1 98 79 LEU B C 1
ATOM 1564 O O . LEU B 1 79 ? 2.172 25.781 10.047 1 98 79 LEU B O 1
ATOM 1568 N N . LEU B 1 80 ? 2.059 23.609 10.445 1 97.75 80 LEU B N 1
ATOM 1569 C CA . LEU B 1 80 ? 1.6 23.781 11.82 1 97.75 80 LEU B CA 1
ATOM 1570 C C . LEU B 1 80 ? 2.66 24.484 12.664 1 97.75 80 LEU B C 1
ATOM 1572 O O . LEU B 1 80 ? 2.357 25.438 13.375 1 97.75 80 LEU B O 1
ATOM 1576 N N . ILE B 1 81 ? 3.844 24.016 12.523 1 97.75 81 ILE B N 1
ATOM 1577 C CA . ILE B 1 81 ? 4.945 24.609 13.266 1 97.75 81 ILE B CA 1
ATOM 1578 C C . ILE B 1 81 ? 5.129 26.062 12.844 1 97.75 81 ILE B C 1
ATOM 1580 O O . ILE B 1 81 ? 5.242 26.953 13.688 1 97.75 81 ILE B O 1
ATOM 1584 N N . GLY B 1 82 ? 5.113 26.328 11.523 1 97.25 82 GLY B N 1
ATOM 1585 C CA . GLY B 1 82 ? 5.23 27.688 11.023 1 97.25 82 GLY B CA 1
ATOM 1586 C C . GLY B 1 82 ? 4.117 28.594 11.508 1 97.25 82 GLY B C 1
ATOM 1587 O O . GLY B 1 82 ? 4.363 29.75 11.852 1 97.25 82 GLY B O 1
ATOM 1588 N N . SER B 1 83 ? 2.932 28.125 11.555 1 96 83 SER B N 1
ATOM 1589 C CA . SER B 1 83 ? 1.79 28.891 12.055 1 96 83 SER B CA 1
ATOM 1590 C C . SER B 1 83 ? 1.972 29.266 13.523 1 96 83 SER B C 1
ATOM 1592 O O . SER B 1 83 ? 1.686 30.391 13.922 1 96 83 SER B O 1
ATOM 1594 N N . TRP B 1 84 ? 2.496 28.375 14.32 1 96.25 84 TRP B N 1
ATOM 1595 C CA . TRP B 1 84 ? 2.674 28.625 15.75 1 96.25 84 TRP B CA 1
ATOM 1596 C C . TRP B 1 84 ? 3.814 29.609 15.992 1 96.25 84 TRP B C 1
ATOM 1598 O O . TRP B 1 84 ? 3.74 30.453 16.891 1 96.25 84 TRP B O 1
ATOM 1608 N N . ILE B 1 85 ? 4.832 29.578 15.156 1 96.88 85 ILE B N 1
ATOM 1609 C CA . ILE B 1 85 ? 5.926 30.531 15.234 1 96.88 85 ILE B CA 1
ATOM 1610 C C . ILE B 1 85 ? 5.414 31.938 14.891 1 96.88 85 ILE B C 1
ATOM 1612 O O . ILE B 1 85 ? 5.703 32.906 15.594 1 96.88 85 ILE B O 1
ATOM 1616 N N . LEU B 1 86 ? 4.629 32 13.875 1 94.31 86 LEU B N 1
ATOM 1617 C CA . LEU B 1 86 ? 4.016 33.281 13.469 1 94.31 86 LEU B CA 1
ATOM 161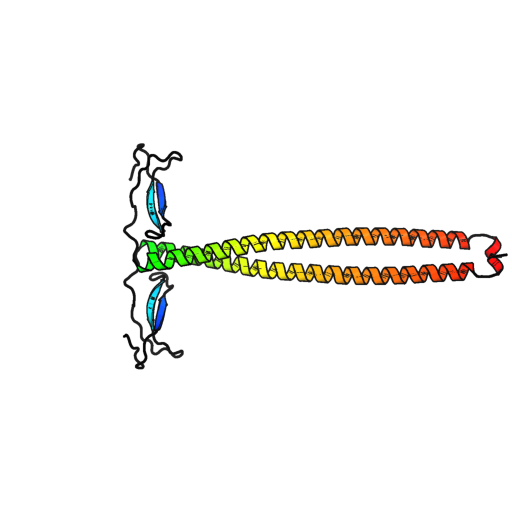8 C C . LEU B 1 86 ? 3.105 33.812 14.562 1 94.31 86 LEU B C 1
ATOM 1620 O O . LEU B 1 86 ? 3.129 35 14.867 1 94.31 86 LEU B O 1
ATOM 1624 N N . PHE B 1 87 ? 2.35 32.938 15.148 1 93.44 87 PHE B N 1
ATOM 1625 C CA . PHE B 1 87 ? 1.442 33.312 16.219 1 93.44 87 PHE B CA 1
ATOM 1626 C C . PHE B 1 87 ? 2.215 33.875 17.406 1 93.44 87 PHE B C 1
ATOM 1628 O O . PHE B 1 87 ? 1.854 34.938 17.938 1 93.44 87 PHE B O 1
ATOM 1635 N N . LEU B 1 88 ? 3.236 33.25 17.766 1 93.19 88 LEU B N 1
ATOM 1636 C CA . LEU B 1 88 ? 4.039 33.719 18.906 1 93.19 88 LEU B CA 1
ATOM 1637 C C . LEU B 1 88 ? 4.715 35.031 18.609 1 93.19 88 LEU B C 1
ATOM 1639 O O . LEU B 1 88 ? 4.809 35.906 19.469 1 93.19 88 LEU B O 1
ATOM 1643 N N . HIS B 1 89 ? 5.141 35.188 17.375 1 94.12 89 HIS B N 1
ATOM 1644 C CA . HIS B 1 89 ? 5.758 36.438 16.969 1 94.12 89 HIS B CA 1
ATOM 1645 C C . HIS B 1 89 ? 4.754 37.594 17.031 1 94.12 89 HIS B C 1
ATOM 1647 O O . HIS B 1 89 ? 5.066 38.688 17.531 1 94.12 89 HIS B O 1
ATOM 1653 N N . THR B 1 90 ? 3.555 37.375 16.594 1 90.62 90 THR B N 1
ATOM 1654 C CA . THR B 1 90 ? 2.516 38.375 16.594 1 90.62 90 THR B CA 1
ATOM 1655 C C . THR B 1 90 ? 2.092 38.719 18.016 1 90.62 90 THR B C 1
ATOM 1657 O O . THR B 1 90 ? 1.844 39.906 18.328 1 90.62 90 THR B O 1
ATOM 1660 N N . GLN B 1 91 ? 2.043 37.719 18.812 1 88.5 91 GLN B N 1
ATOM 1661 C CA . GLN B 1 91 ? 1.672 37.938 20.219 1 88.5 91 GLN B CA 1
ATOM 1662 C C . GLN B 1 91 ? 2.723 38.781 20.938 1 88.5 91 GLN B C 1
ATOM 1664 O O . GLN B 1 91 ? 2.385 39.656 21.734 1 88.5 91 GLN B O 1
ATOM 1669 N N . ASN B 1 92 ? 3.939 38.5 20.594 1 89.44 92 ASN B N 1
ATOM 1670 C CA . ASN B 1 92 ? 5.016 39.25 21.203 1 89.44 92 ASN B CA 1
ATOM 1671 C C . ASN B 1 92 ? 5 40.719 20.75 1 89.44 92 ASN B C 1
ATOM 1673 O O . ASN B 1 92 ? 5.215 41.625 21.547 1 89.44 92 ASN B O 1
ATOM 1677 N N . ALA B 1 93 ? 4.699 40.969 19.547 1 87.75 93 ALA B N 1
ATOM 1678 C CA . ALA B 1 93 ? 4.594 42.312 19.016 1 87.75 93 ALA B CA 1
ATOM 1679 C C . ALA B 1 93 ? 3.441 43.062 19.656 1 87.75 93 ALA B C 1
ATOM 1681 O O . ALA B 1 93 ? 3.588 44.25 20.031 1 87.75 93 ALA B O 1
ATOM 1682 N N . TYR B 1 94 ? 2.336 42.406 19.859 1 85 94 TYR B N 1
ATOM 1683 C CA . TYR B 1 94 ? 1.179 43 20.5 1 85 94 TYR B CA 1
ATOM 1684 C C . TYR B 1 94 ? 1.475 43.344 21.953 1 85 94 TYR B C 1
ATOM 1686 O O . TYR B 1 94 ? 1.108 44.406 22.438 1 85 94 TYR B O 1
ATOM 1694 N N . LYS B 1 95 ? 2.188 42.5 22.625 1 84.94 95 LYS B N 1
ATOM 1695 C CA . LYS B 1 95 ? 2.553 42.719 24.016 1 84.94 95 LYS B CA 1
ATOM 1696 C C . LYS B 1 95 ? 3.467 43.938 24.156 1 84.94 95 LYS B C 1
ATOM 1698 O O . LYS B 1 95 ? 3.271 44.781 25.047 1 84.94 95 LYS B O 1
ATOM 1703 N N . THR B 1 96 ? 4.285 44.156 23.266 1 89.94 96 THR B N 1
ATOM 1704 C CA . THR B 1 96 ? 5.211 45.281 23.281 1 89.94 96 THR B CA 1
ATOM 1705 C C . THR B 1 96 ? 4.48 46.594 23 1 89.94 96 THR B C 1
ATOM 1707 O O . THR B 1 96 ? 4.719 47.594 23.672 1 89.94 96 THR B O 1
ATOM 1710 N N . ALA B 1 97 ? 3.615 46.469 22.062 1 83.5 97 ALA B N 1
ATOM 1711 C CA . ALA B 1 97 ? 2.828 47.656 21.734 1 83.5 97 ALA B CA 1
ATOM 1712 C C . ALA B 1 97 ? 1.926 48.062 22.906 1 83.5 97 ALA B C 1
ATOM 1714 O O . ALA B 1 97 ? 1.789 49.25 23.219 1 83.5 97 ALA B O 1
ATOM 1715 N N . TYR B 1 98 ? 1.422 47.031 23.531 1 82.5 98 TYR B N 1
ATOM 1716 C CA . TYR B 1 98 ? 0.563 47.25 24.688 1 82.5 98 TYR B CA 1
ATOM 1717 C C . TYR B 1 98 ? 1.336 47.906 25.828 1 82.5 98 TYR B C 1
ATOM 1719 O O . TYR B 1 98 ? 0.87 48.875 26.438 1 82.5 98 TYR B O 1
ATOM 1727 N N . ILE B 1 99 ? 2.498 47.5 26.047 1 84.81 99 ILE B N 1
ATOM 1728 C CA . ILE B 1 99 ? 3.32 48 27.141 1 84.81 99 ILE B CA 1
ATOM 1729 C C . ILE B 1 99 ? 3.719 49.438 26.844 1 84.81 99 ILE B C 1
ATOM 1731 O O . ILE B 1 99 ? 3.695 50.312 27.734 1 84.81 99 ILE B O 1
ATOM 1735 N N . LYS B 1 100 ? 3.877 49.781 25.641 1 86.81 100 LYS B N 1
ATOM 1736 C CA . LYS B 1 100 ? 4.254 51.125 25.25 1 86.81 100 LYS B CA 1
ATOM 1737 C C . LYS B 1 100 ? 3.092 52.094 25.422 1 86.81 100 LYS B C 1
ATOM 1739 O O . LYS B 1 100 ? 3.279 53.219 25.891 1 86.81 100 LYS B O 1
ATOM 1744 N N . ILE B 1 101 ? 1.962 51.688 25.125 1 81 101 ILE B N 1
ATOM 1745 C CA . ILE B 1 101 ? 0.781 52.531 25.234 1 81 101 ILE B CA 1
ATOM 1746 C C . ILE B 1 101 ? 0.494 52.812 26.703 1 81 101 ILE B C 1
ATOM 1748 O O . ILE B 1 101 ? 0.198 53.969 27.078 1 81 101 ILE B O 1
ATOM 1752 N N . ILE B 1 102 ? 0.676 51.875 27.516 1 79.81 102 ILE B N 1
ATOM 1753 C CA . ILE B 1 102 ? 0.439 52.031 28.953 1 79.81 102 ILE B CA 1
ATOM 1754 C C . ILE B 1 102 ? 1.468 53 29.531 1 79.81 102 ILE B C 1
ATOM 1756 O O . ILE B 1 102 ? 1.122 53.875 30.328 1 79.81 102 ILE B O 1
ATOM 1760 N N . GLN B 1 103 ? 2.65 52.969 29.078 1 84 103 GLN B N 1
ATOM 1761 C CA . GLN B 1 103 ? 3.711 53.844 29.562 1 84 103 GLN B CA 1
ATOM 1762 C C . GLN B 1 103 ? 3.492 55.281 29.094 1 84 103 GLN B C 1
ATOM 1764 O O . GLN B 1 103 ? 3.689 56.219 29.859 1 84 103 GLN B O 1
ATOM 1769 N N . ASP B 1 104 ? 3.02 55.469 27.969 1 79.38 104 ASP B N 1
ATOM 1770 C CA . ASP B 1 104 ? 2.75 56.781 27.422 1 79.38 104 ASP B CA 1
ATOM 1771 C C . ASP B 1 104 ? 1.568 57.438 28.125 1 79.38 104 ASP B C 1
ATOM 1773 O O . ASP B 1 104 ? 1.585 58.656 28.391 1 79.38 104 ASP B O 1
ATOM 1777 N N . CYS B 1 105 ? 0.644 56.625 28.453 1 76.69 105 CYS B N 1
ATOM 1778 C CA . CYS B 1 105 ? -0.515 57.125 29.172 1 76.69 105 CYS B CA 1
ATOM 1779 C C . CYS B 1 105 ? -0.146 57.5 30.609 1 76.69 105 CYS B C 1
ATOM 1781 O O . CYS B 1 105 ? -0.605 58.531 31.141 1 76.69 105 CYS B O 1
ATOM 1783 N N . ALA B 1 106 ? 0.664 56.75 31.203 1 75.38 106 ALA B N 1
ATOM 1784 C CA . ALA B 1 106 ? 1.096 57 32.562 1 75.38 106 ALA B CA 1
ATOM 1785 C C . ALA B 1 106 ? 1.977 58.25 32.656 1 75.38 106 ALA B C 1
ATOM 1787 O O . ALA B 1 106 ? 1.896 59.031 33.594 1 75.38 106 ALA B O 1
ATOM 1788 N N . SER B 1 107 ? 2.666 58.531 31.703 1 75.62 107 SER B N 1
ATOM 1789 C CA . SER B 1 107 ? 3.523 59.719 31.672 1 75.62 107 SER B CA 1
ATOM 1790 C C . SER B 1 107 ? 2.703 61 31.5 1 75.62 107 SER B C 1
ATOM 1792 O O . SER B 1 107 ? 3.057 62.031 32.031 1 75.62 107 SER B O 1
ATOM 1794 N N . VAL B 1 108 ? 1.602 60.969 30.906 1 67.94 108 VAL B N 1
ATOM 1795 C CA . VAL B 1 108 ? 0.73 62.125 30.75 1 67.94 108 VAL B CA 1
ATOM 1796 C C . VAL B 1 108 ? -0.015 62.406 32.062 1 67.94 108 VAL B C 1
ATOM 1798 O O . VAL B 1 108 ? -0.218 63.562 32.438 1 67.94 108 VAL B O 1
ATOM 1801 N N . ASN B 1 109 ? -0.354 61.375 32.719 1 62.34 109 ASN B N 1
ATOM 1802 C CA . ASN B 1 109 ? -1.087 61.531 33.969 1 62.34 109 ASN B CA 1
ATOM 1803 C C . ASN B 1 109 ? -0.172 62 35.094 1 62.34 109 ASN B C 1
ATOM 1805 O O . ASN B 1 109 ? -0.645 62.469 36.125 1 62.34 109 ASN B O 1
ATOM 1809 N N . GLN B 1 110 ? 1.036 61.938 35.125 1 58.84 110 GLN B N 1
ATOM 1810 C CA . GLN B 1 110 ? 1.958 62.406 36.156 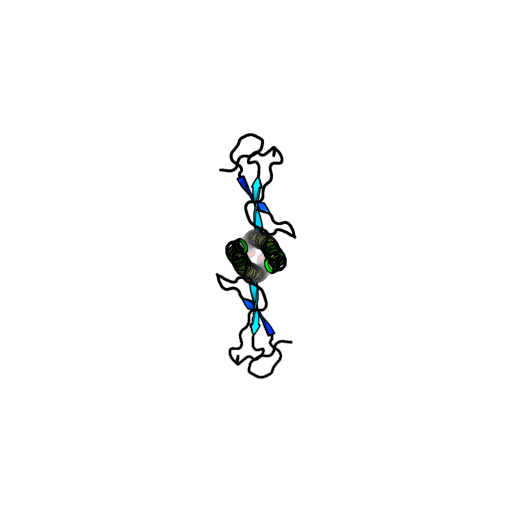1 58.84 110 GLN B CA 1
ATOM 1811 C C . GLN B 1 110 ? 2.453 63.812 35.875 1 58.84 110 GLN B C 1
ATOM 1813 O O . GLN B 1 110 ? 3.268 64.375 36.625 1 58.84 110 GLN B O 1
ATOM 1818 N N . ASN B 1 111 ? 1.958 64.438 34.875 1 55.75 111 ASN B N 1
ATOM 1819 C CA . ASN B 1 111 ? 2.25 65.875 34.688 1 55.75 111 ASN B CA 1
ATOM 1820 C C . ASN B 1 111 ? 1.592 66.688 35.781 1 55.75 111 ASN B C 1
ATOM 1822 O O . ASN B 1 111 ? 0.372 66.688 35.938 1 55.75 111 ASN B O 1
ATOM 1826 N N . PRO B 1 112 ? 2.283 67.375 36.688 1 57.06 112 PRO B N 1
ATOM 1827 C CA . PRO B 1 112 ? 1.811 68.188 37.844 1 57.06 112 PRO B CA 1
ATOM 1828 C C . PRO B 1 112 ? 0.673 69.125 37.5 1 57.06 112 PRO B C 1
ATOM 1830 O O . PRO B 1 112 ? -0.141 69.438 38.344 1 57.06 112 PRO B O 1
ATOM 1833 N N . LYS B 1 113 ? 0.658 69.75 36.5 1 52.78 113 LYS B N 1
ATOM 1834 C CA . LYS B 1 113 ? -0.391 70.75 36.25 1 52.78 113 LYS B CA 1
ATOM 1835 C C . LYS B 1 113 ? -1.757 70.062 36.156 1 52.78 113 LYS B C 1
ATOM 1837 O O . LYS B 1 113 ? -2.791 70.75 36.25 1 52.78 113 LYS B O 1
ATOM 1842 N N . CYS B 1 114 ? -1.859 69 35.781 1 48.19 114 CYS B N 1
ATOM 1843 C CA . CYS B 1 114 ? -3.148 68.312 35.594 1 48.19 114 CYS B CA 1
ATOM 1844 C C . CYS B 1 114 ? -3.566 67.625 36.906 1 48.19 114 CYS B C 1
ATOM 1846 O O . CYS B 1 114 ? -4.715 67.188 37.031 1 48.19 114 CYS B O 1
ATOM 1848 N N . ILE B 1 115 ? -2.805 67.375 37.75 1 46.84 115 ILE B N 1
ATOM 1849 C CA . ILE B 1 115 ? -3.154 66.812 39.062 1 46.84 115 ILE B CA 1
ATOM 1850 C C . ILE B 1 115 ? -3.697 67.938 39.938 1 46.84 115 ILE B C 1
ATOM 1852 O O . ILE B 1 115 ? -4.273 67.688 41 1 46.84 115 ILE B O 1
ATOM 1856 N N . GLN B 1 116 ? -3.395 69.188 39.688 1 38.75 116 GLN B N 1
ATOM 1857 C CA . GLN B 1 116 ? -3.982 70.188 40.562 1 38.75 116 GLN B CA 1
ATOM 1858 C C . GLN B 1 116 ? -5.406 70.5 40.125 1 38.75 116 GLN B C 1
ATOM 1860 O O . GLN B 1 116 ? -5.684 70.688 38.938 1 38.75 116 GLN B O 1
#

Radius of gyration: 36.89 Å; Cα contacts (8 Å, |Δi|>4): 281; chains: 2; bounding box: 64×102×59 Å

InterPro domains:
  IPR010666 Zinc finger, GRF-type [PF06839] (3-41)
  IPR010666 Zinc finger, GRF-type [PS51999] (4-43)

Organism: Artemisia annua (NCBI:txid35608)